Protein AF-A0A372H1A0-F1 (afdb_monomer_lite)

Secondary structure (DSSP, 8-state):
---PEEEEEE-TTS---HHHHHTTGGGS-B-HHHHHHHHHH---TT-HHHHHHHHHHHHHHHHTTTTEEEEEESSHHHHHHHHHTT---SEEEEES--SSSHHHHHHHHHHHHHHH---EEEEEETTGGGSHHHHTSHHHHTTTTSEEEEETT--TTSSS-HHHHHHHHHHHTTS---EEEETTEEEEB---SS-SSGGGHHHHHHHH-HHHHHHHHHHH-SSBSHHHHHHHHHT----EEEETTTTEEEETT-HHHHTT-SS-EEE-HHHHHHHHHHHHHHHHHHHSEEEPP-

Foldseek 3Di:
DDDAAEEEEEALLQDDDPVCVVVVCQVAKQWLVNLVCSLVPDDSVPPVLVSVLNCLLSVVCVVVVVHYIYIYHNHLVRVVVCLVVPNAHQEYEHEQQDDPPSQPVSLVSVLSVLVSHPHAYEHEYQPQVVNCVSCVDPSNPVVPVRYDYAHRQDPDPFQAHPSQVVSQVSVVVVVDDQWGAGPNDIAGEDCELADNGNVCVRLLCVVQPNVLSVVCCVPPGRHDYLVSVCVSQVPDPWKWWAAPVQQKIATPVPVVVVVVGDDTDTDGLSVCCNPQNSVNSSVCVVVRMDHGDD

pLDDT: mean 88.17, std 8.18, range [40.38, 98.38]

Radius of gyration: 22.57 Å; chains: 1; bounding box: 60×42×56 Å

Sequence (294 aa):
MGNRIKVFILDDNIPKTPAYVDQSVYDGPINSDQLIQLVESEEWTGEKHLKQLTSYILNSSEQYKADIEIWAFTHPSLCLDAIDSGLIPDIIIYDWEYGIEPHVNSSNWLKEIMDLTSAFIFVYSMVRDEIPHLLNKPEYEKFSHRFQLFLKGSDSNSVFSSEEFILQYVLNRIKQTSTIRIQGMTIPFNENSYLDSPSDILYIEKVLGKANLIHKLKNSIDKISDETIELILEDLNITIYYDAVKNILVLGSSKLMLNKIENKVKISITNVLKNYGLKNLMELLEIGIIKIDP

Structure (mmCIF, N/CA/C/O backbone):
data_AF-A0A372H1A0-F1
#
_entry.id   AF-A0A372H1A0-F1
#
loop_
_atom_site.group_PDB
_atom_site.id
_atom_site.type_symbol
_atom_site.label_atom_id
_atom_site.label_alt_id
_atom_site.label_comp_id
_atom_site.label_asym_id
_atom_site.label_entity_id
_atom_site.label_seq_id
_atom_site.pdbx_PDB_ins_code
_atom_site.Cartn_x
_atom_site.Cartn_y
_atom_site.Cartn_z
_atom_site.occupancy
_atom_site.B_iso_or_equiv
_atom_site.auth_seq_id
_atom_site.auth_comp_id
_atom_site.auth_asym_id
_atom_site.auth_atom_id
_atom_site.pdbx_PDB_model_num
ATOM 1 N N . MET A 1 1 ? -0.237 -25.337 -5.572 1.00 40.38 1 MET A N 1
ATOM 2 C CA . MET A 1 1 ? 0.841 -24.352 -5.794 1.00 40.38 1 MET A CA 1
ATOM 3 C C . MET A 1 1 ? 0.252 -23.002 -5.448 1.00 40.38 1 MET A C 1
ATOM 5 O O . MET A 1 1 ? -0.791 -22.682 -6.004 1.00 40.38 1 MET A O 1
ATOM 9 N N . GLY A 1 2 ? 0.799 -22.309 -4.446 1.00 52.53 2 GLY A N 1
ATOM 10 C CA . GLY A 1 2 ? 0.321 -20.973 -4.077 1.00 52.53 2 GLY A CA 1
ATOM 11 C C . GLY A 1 2 ? 0.530 -20.014 -5.245 1.00 52.53 2 GLY A C 1
ATOM 12 O O . GLY A 1 2 ? 1.543 -20.114 -5.935 1.00 52.53 2 GLY A O 1
ATOM 13 N N . ASN A 1 3 ? -0.455 -19.161 -5.520 1.00 71.31 3 ASN A N 1
ATOM 14 C CA . ASN A 1 3 ? -0.329 -18.151 -6.560 1.00 71.31 3 ASN A CA 1
ATOM 15 C C . ASN A 1 3 ? 0.612 -17.063 -6.027 1.00 71.31 3 ASN A C 1
ATOM 17 O O . ASN A 1 3 ? 0.281 -16.427 -5.028 1.00 71.31 3 ASN A O 1
ATOM 21 N N . ARG A 1 4 ? 1.791 -16.911 -6.637 1.00 87.62 4 ARG A N 1
ATOM 22 C CA . ARG A 1 4 ? 2.720 -15.825 -6.301 1.00 87.62 4 ARG A CA 1
ATOM 23 C C . ARG A 1 4 ? 2.081 -14.493 -6.635 1.00 87.62 4 ARG A C 1
ATOM 25 O O . ARG A 1 4 ? 1.464 -14.374 -7.690 1.00 87.62 4 ARG A O 1
ATOM 32 N N . ILE A 1 5 ? 2.288 -13.515 -5.770 1.00 92.44 5 ILE A N 1
ATOM 33 C CA . ILE A 1 5 ? 1.896 -12.138 -6.028 1.00 92.44 5 ILE A CA 1
ATOM 34 C C . ILE A 1 5 ? 2.936 -11.522 -6.946 1.00 92.44 5 ILE A C 1
ATOM 36 O O . ILE A 1 5 ? 4.120 -11.478 -6.605 1.00 92.44 5 ILE A O 1
ATOM 40 N N . LYS A 1 6 ? 2.483 -11.005 -8.081 1.00 94.94 6 LYS A N 1
ATOM 41 C CA . LYS A 1 6 ? 3.320 -10.253 -9.013 1.00 94.94 6 LYS A CA 1
ATOM 42 C C . LYS A 1 6 ? 3.140 -8.762 -8.792 1.00 94.94 6 LYS A C 1
ATOM 44 O O . LYS A 1 6 ? 2.034 -8.233 -8.937 1.00 94.94 6 LYS A O 1
ATOM 49 N N . VAL A 1 7 ? 4.238 -8.097 -8.457 1.00 96.81 7 VAL A N 1
ATOM 50 C CA . VAL A 1 7 ? 4.304 -6.648 -8.269 1.00 96.81 7 VAL A CA 1
ATOM 51 C C . VAL A 1 7 ? 5.088 -6.042 -9.420 1.00 96.81 7 VAL A C 1
ATOM 53 O O . VAL A 1 7 ? 6.247 -6.391 -9.637 1.00 96.81 7 VAL A O 1
ATOM 56 N N . PHE A 1 8 ? 4.462 -5.133 -10.155 1.00 98.00 8 PHE A N 1
ATOM 57 C CA . PHE A 1 8 ? 5.134 -4.350 -11.184 1.00 98.00 8 PHE A CA 1
ATOM 58 C C . PHE A 1 8 ? 5.480 -2.965 -10.654 1.00 98.00 8 PHE A C 1
ATOM 60 O O . PHE A 1 8 ? 4.643 -2.317 -10.029 1.00 98.00 8 PHE A O 1
ATOM 67 N N . ILE A 1 9 ? 6.695 -2.507 -10.931 1.00 97.75 9 ILE A N 1
ATOM 68 C CA . ILE A 1 9 ? 7.166 -1.154 -10.642 1.00 97.75 9 ILE A CA 1
ATOM 69 C C . ILE A 1 9 ? 7.412 -0.447 -11.969 1.00 97.75 9 ILE A C 1
ATOM 71 O O . ILE A 1 9 ? 8.238 -0.878 -12.769 1.00 97.75 9 ILE A O 1
ATOM 75 N N . LEU A 1 10 ? 6.672 0.620 -12.218 1.00 96.81 10 LEU A N 1
ATOM 76 C CA . LEU A 1 10 ? 6.771 1.432 -13.418 1.00 96.81 10 LEU A CA 1
ATOM 77 C C . LEU A 1 10 ? 7.320 2.789 -12.989 1.00 96.81 10 LEU A C 1
ATOM 79 O O . LEU A 1 10 ? 6.595 3.541 -12.345 1.00 96.81 10 LEU A O 1
ATOM 83 N N . ASP A 1 11 ? 8.574 3.084 -13.346 1.00 93.94 11 ASP A N 1
ATOM 84 C CA . ASP A 1 11 ? 9.166 4.421 -13.187 1.00 93.94 11 ASP A CA 1
ATOM 85 C C . ASP A 1 11 ? 10.281 4.641 -14.235 1.00 93.94 11 ASP A C 1
ATOM 87 O O . ASP A 1 11 ? 11.088 3.737 -14.474 1.00 93.94 11 ASP A O 1
ATOM 91 N N . ASP A 1 12 ? 10.319 5.795 -14.913 1.00 90.81 12 ASP A N 1
ATOM 92 C CA . ASP A 1 12 ? 11.355 6.096 -15.922 1.00 90.81 12 ASP A CA 1
ATOM 93 C C . ASP A 1 12 ? 12.699 6.536 -15.322 1.00 90.81 12 ASP A C 1
ATOM 95 O O . ASP A 1 12 ? 13.721 6.528 -16.019 1.00 90.81 12 ASP A O 1
ATOM 99 N N . ASN A 1 13 ? 12.728 6.823 -14.021 1.00 89.56 13 ASN A N 1
ATOM 100 C CA . ASN A 1 13 ? 13.905 7.264 -13.278 1.00 89.56 13 ASN A CA 1
ATOM 101 C C . ASN A 1 13 ? 14.638 6.116 -12.563 1.00 89.56 13 ASN A C 1
ATOM 103 O O . ASN A 1 13 ? 15.545 6.365 -11.762 1.00 89.56 13 ASN A O 1
ATOM 107 N N . ILE A 1 14 ? 14.313 4.852 -12.873 1.00 90.94 14 ILE A N 1
ATOM 108 C CA . ILE A 1 14 ? 15.124 3.698 -12.446 1.00 90.94 14 ILE A CA 1
ATOM 109 C C . ILE A 1 14 ? 16.567 3.888 -12.961 1.00 90.94 14 ILE A C 1
ATOM 111 O O . ILE A 1 14 ? 16.768 4.046 -14.172 1.00 90.94 14 ILE A O 1
ATOM 115 N N . PRO A 1 15 ? 17.590 3.854 -12.083 1.00 89.19 15 PRO A N 1
ATOM 116 C CA . PRO A 1 15 ? 18.969 4.103 -12.486 1.00 89.19 15 PRO A CA 1
ATOM 117 C C . PRO A 1 15 ? 19.482 3.129 -13.536 1.00 89.19 15 PRO A C 1
ATOM 119 O O . PRO A 1 15 ? 19.205 1.930 -13.492 1.00 89.19 15 PRO A O 1
ATOM 122 N N . LYS A 1 16 ? 20.294 3.660 -14.456 1.00 89.88 16 LYS A N 1
ATOM 123 C CA . LYS A 1 16 ? 20.872 2.900 -15.563 1.00 89.88 16 LYS A CA 1
ATOM 124 C C . LYS A 1 16 ? 22.364 2.673 -15.364 1.00 89.88 16 LYS A C 1
ATOM 126 O O . LYS A 1 16 ? 23.170 3.570 -15.599 1.00 89.88 16 LYS A O 1
ATOM 131 N N . THR A 1 17 ? 22.737 1.461 -14.964 1.00 88.38 17 THR A N 1
ATOM 132 C CA . THR A 1 17 ? 24.148 1.056 -14.856 1.00 88.38 17 THR A CA 1
ATOM 133 C C . THR A 1 17 ? 24.745 0.729 -16.224 1.00 88.38 17 THR A C 1
ATOM 135 O O . THR A 1 17 ? 24.059 0.115 -17.047 1.00 88.38 17 THR A O 1
ATOM 138 N N . PRO A 1 18 ? 26.031 1.049 -16.477 1.00 88.81 18 PRO A N 1
ATOM 139 C CA . PRO A 1 18 ? 26.689 0.704 -17.739 1.00 88.81 18 PRO A CA 1
ATOM 140 C C . PRO A 1 18 ? 26.587 -0.789 -18.076 1.00 88.81 18 PRO A C 1
ATOM 142 O O . PRO A 1 18 ? 26.233 -1.141 -19.193 1.00 88.81 18 PRO A O 1
ATOM 145 N N . ALA A 1 19 ? 26.778 -1.667 -17.084 1.00 88.88 19 ALA A N 1
ATOM 146 C CA . ALA A 1 19 ? 26.710 -3.115 -17.279 1.00 88.88 19 ALA A CA 1
ATOM 147 C C . ALA A 1 19 ? 25.342 -3.596 -17.796 1.00 88.88 19 ALA A C 1
ATOM 149 O O . ALA A 1 19 ? 25.279 -4.532 -18.589 1.00 88.88 19 ALA A O 1
ATOM 150 N N . TYR A 1 20 ? 24.249 -2.975 -17.350 1.00 92.69 20 TYR A N 1
ATOM 151 C CA . TYR A 1 20 ? 22.893 -3.335 -17.775 1.00 92.69 20 TYR A CA 1
ATOM 152 C C . TYR A 1 20 ? 22.493 -2.655 -19.080 1.00 92.69 20 TYR A C 1
ATOM 154 O O . TYR A 1 20 ? 21.721 -3.228 -19.847 1.00 92.69 20 TYR A O 1
ATOM 162 N N . VAL A 1 21 ? 23.036 -1.463 -19.351 1.00 91.19 21 VAL A N 1
ATOM 163 C CA . VAL A 1 21 ? 22.909 -0.811 -20.660 1.00 91.19 21 VAL A CA 1
ATOM 164 C C . VAL A 1 21 ? 23.572 -1.677 -21.730 1.00 91.19 21 VAL A C 1
ATOM 166 O O . VAL A 1 21 ? 22.937 -1.982 -22.733 1.00 91.19 21 VAL A O 1
ATOM 169 N N . ASP A 1 22 ? 24.792 -2.157 -21.480 1.00 90.94 22 ASP A N 1
ATOM 170 C CA . ASP A 1 22 ? 25.534 -3.021 -22.409 1.00 90.94 22 ASP A CA 1
ATOM 171 C C . ASP A 1 22 ? 24.824 -4.363 -22.672 1.00 90.94 22 ASP A C 1
ATOM 173 O O . ASP A 1 22 ? 25.019 -4.986 -23.716 1.00 90.94 22 ASP A O 1
ATOM 177 N N . GLN A 1 23 ? 23.996 -4.813 -21.725 1.00 91.81 23 GLN A N 1
ATOM 178 C CA . GLN A 1 23 ? 23.206 -6.044 -21.809 1.00 91.81 23 GLN A CA 1
ATOM 179 C C . GLN A 1 23 ? 21.765 -5.821 -22.295 1.00 91.81 23 GLN A C 1
ATOM 181 O O . GLN A 1 23 ? 20.995 -6.780 -22.319 1.00 91.81 23 GLN A O 1
ATOM 186 N N . SER A 1 24 ? 21.377 -4.593 -22.665 1.00 92.38 24 SER A N 1
ATOM 187 C CA . SER A 1 24 ? 20.001 -4.263 -23.075 1.00 92.38 24 SER A CA 1
ATOM 188 C C . SER A 1 24 ? 18.929 -4.642 -22.037 1.00 92.38 24 SER A C 1
ATOM 190 O O . SER A 1 24 ? 17.785 -4.930 -22.380 1.00 92.38 24 SER A O 1
ATOM 192 N N . VAL A 1 25 ? 19.262 -4.626 -20.740 1.00 92.44 25 VAL A N 1
ATOM 193 C CA . VAL A 1 25 ? 18.322 -5.009 -19.663 1.00 92.44 25 VAL A CA 1
ATOM 194 C C . VAL A 1 25 ? 17.108 -4.076 -19.612 1.00 92.44 25 VAL A C 1
ATOM 196 O O . VAL A 1 25 ? 15.999 -4.520 -19.338 1.00 92.44 25 VAL A O 1
ATOM 199 N N . TYR A 1 26 ? 17.303 -2.789 -19.908 1.00 92.69 26 TYR A N 1
ATOM 200 C CA . TYR A 1 26 ? 16.247 -1.773 -19.848 1.00 92.69 26 TYR A CA 1
ATOM 201 C C . TYR A 1 26 ? 15.285 -1.797 -21.043 1.00 92.69 26 TYR A C 1
ATOM 203 O O . TYR A 1 26 ? 14.287 -1.081 -21.008 1.00 92.69 26 TYR A O 1
ATOM 211 N N . ASP A 1 27 ? 15.569 -2.611 -22.066 1.00 93.00 27 ASP A N 1
ATOM 212 C CA . ASP A 1 27 ? 14.710 -2.785 -23.244 1.00 93.00 27 ASP A CA 1
ATOM 213 C C . ASP A 1 27 ? 13.562 -3.781 -22.975 1.00 93.00 27 ASP A C 1
ATOM 215 O O . ASP A 1 27 ? 12.764 -4.078 -23.862 1.00 93.00 27 ASP A O 1
ATOM 219 N N . GLY A 1 28 ? 13.473 -4.316 -21.752 1.00 93.06 28 GLY A N 1
ATOM 220 C CA . GLY A 1 28 ? 12.464 -5.284 -21.342 1.00 93.06 28 GLY A CA 1
ATOM 221 C C . GLY A 1 28 ? 12.201 -5.278 -19.831 1.00 93.06 28 GLY A C 1
ATOM 222 O O . GLY A 1 28 ? 12.566 -4.327 -19.134 1.00 93.06 28 GLY A O 1
ATOM 223 N N . PRO A 1 29 ? 11.530 -6.322 -19.311 1.00 95.56 29 PRO A N 1
ATOM 224 C CA . PRO A 1 29 ? 11.219 -6.442 -17.892 1.00 95.56 29 PRO A CA 1
ATOM 225 C C . PRO A 1 29 ? 12.481 -6.704 -17.057 1.00 95.56 29 PRO A C 1
ATOM 227 O O . PRO A 1 29 ? 13.189 -7.690 -17.270 1.00 95.56 29 PRO A O 1
ATOM 230 N N . ILE A 1 30 ? 12.719 -5.856 -16.055 1.00 96.38 30 ILE A N 1
ATOM 231 C CA . ILE A 1 30 ? 13.804 -6.012 -15.079 1.00 96.38 30 ILE A CA 1
ATOM 232 C C . ILE A 1 30 ? 13.304 -6.929 -13.962 1.00 96.38 30 ILE A C 1
ATOM 234 O O . ILE A 1 30 ? 12.352 -6.586 -13.262 1.00 96.38 30 ILE A O 1
ATOM 238 N N . ASN A 1 31 ? 13.910 -8.101 -13.797 1.00 94.25 31 ASN A N 1
ATOM 239 C CA . ASN A 1 31 ? 13.464 -9.093 -12.816 1.00 94.25 31 ASN A CA 1
ATOM 240 C C . ASN A 1 31 ? 13.968 -8.801 -11.390 1.00 94.25 31 ASN A C 1
ATOM 242 O O . ASN A 1 31 ? 14.772 -7.899 -11.157 1.00 94.25 31 ASN A O 1
ATOM 246 N N . SER A 1 32 ? 13.512 -9.600 -10.421 1.00 92.12 32 SER A N 1
ATOM 247 C CA . SER A 1 32 ? 13.852 -9.416 -9.004 1.00 92.12 32 SER A CA 1
ATOM 248 C C . SER A 1 32 ? 15.358 -9.501 -8.717 1.00 92.12 32 SER A C 1
ATOM 250 O O . SER A 1 32 ? 15.862 -8.684 -7.954 1.00 92.12 32 SER A O 1
ATOM 252 N N . ASP A 1 33 ? 16.095 -10.423 -9.348 1.00 90.88 33 ASP A N 1
ATOM 253 C CA . ASP A 1 33 ? 17.546 -10.561 -9.136 1.00 90.88 33 ASP A CA 1
ATOM 254 C C . ASP A 1 33 ? 18.310 -9.336 -9.661 1.00 90.88 33 ASP A C 1
ATOM 256 O O . ASP A 1 33 ? 19.253 -8.857 -9.029 1.00 90.88 33 ASP A O 1
ATOM 260 N N . GLN A 1 34 ? 17.875 -8.796 -10.801 1.00 94.00 34 GLN A N 1
ATOM 261 C CA . GLN A 1 34 ? 18.434 -7.572 -11.371 1.00 94.00 34 GLN A CA 1
ATOM 262 C C . GLN A 1 34 ? 18.119 -6.347 -10.503 1.00 94.00 34 GLN A C 1
ATOM 264 O O . GLN A 1 34 ? 18.978 -5.494 -10.283 1.00 94.00 34 GLN A O 1
ATOM 269 N N . LEU A 1 35 ? 16.901 -6.272 -9.962 1.00 93.00 35 LEU A N 1
ATOM 270 C CA . LEU A 1 35 ? 16.502 -5.208 -9.043 1.00 93.00 35 LEU A CA 1
ATOM 271 C C . LEU A 1 35 ? 17.290 -5.233 -7.731 1.00 93.00 35 LEU A C 1
ATOM 273 O O . LEU A 1 35 ? 17.657 -4.164 -7.246 1.00 93.00 35 LEU A O 1
ATOM 277 N N . ILE A 1 36 ? 17.590 -6.415 -7.181 1.00 91.38 36 ILE A N 1
ATOM 278 C CA . ILE A 1 36 ? 18.451 -6.551 -5.992 1.00 91.38 36 ILE A CA 1
ATOM 279 C C . ILE A 1 36 ? 19.805 -5.893 -6.258 1.00 91.38 36 ILE A C 1
ATOM 281 O O . ILE A 1 36 ? 20.221 -5.020 -5.499 1.00 91.38 36 ILE A O 1
ATOM 285 N N . GLN A 1 37 ? 20.442 -6.233 -7.380 1.00 90.88 37 GLN A N 1
ATOM 286 C CA . GLN A 1 37 ? 21.734 -5.653 -7.748 1.00 90.88 37 GLN A CA 1
ATOM 287 C C . GLN A 1 37 ? 21.653 -4.128 -7.903 1.00 90.88 37 GLN A C 1
ATOM 289 O O . GLN A 1 37 ? 22.495 -3.426 -7.352 1.00 90.88 37 GLN A O 1
ATOM 294 N N . LEU A 1 38 ? 20.624 -3.603 -8.582 1.00 91.38 38 LEU A N 1
ATOM 295 C CA . LEU A 1 38 ? 20.437 -2.155 -8.769 1.00 91.38 38 LEU A CA 1
ATOM 296 C C . LEU A 1 38 ? 20.214 -1.398 -7.456 1.00 91.38 38 LEU A C 1
ATOM 298 O O . LEU A 1 38 ? 20.662 -0.261 -7.300 1.00 91.38 38 LEU A O 1
ATOM 302 N N . VAL A 1 39 ? 19.488 -1.998 -6.516 1.00 91.00 39 VAL A N 1
ATOM 303 C CA . VAL A 1 39 ? 19.234 -1.403 -5.202 1.00 91.00 39 VAL A CA 1
ATOM 304 C C . VAL A 1 39 ? 20.509 -1.385 -4.352 1.00 91.00 39 VAL A C 1
ATOM 306 O O . VAL A 1 39 ? 20.749 -0.407 -3.636 1.00 91.00 39 VAL A O 1
ATOM 309 N N . GLU A 1 40 ? 21.326 -2.435 -4.432 1.00 88.38 40 GLU A N 1
ATOM 310 C CA . GLU A 1 40 ? 22.574 -2.562 -3.675 1.00 88.38 40 GLU A CA 1
ATOM 311 C C . GLU A 1 40 ? 23.717 -1.714 -4.247 1.00 88.38 40 GLU A C 1
ATOM 313 O O . GLU A 1 40 ? 24.510 -1.172 -3.474 1.00 88.38 40 GLU A O 1
ATOM 318 N N . SER A 1 41 ? 23.816 -1.590 -5.575 1.00 82.44 41 SER A N 1
ATOM 319 C CA . SER A 1 41 ? 24.983 -0.986 -6.229 1.00 82.44 41 SER A CA 1
ATOM 320 C C . SER A 1 41 ? 24.854 0.512 -6.505 1.00 82.44 41 SER A C 1
ATOM 322 O O . SER A 1 41 ? 25.869 1.204 -6.494 1.00 82.44 41 SER A O 1
ATOM 324 N N . GLU A 1 42 ? 23.642 1.027 -6.741 1.00 76.69 42 GLU A N 1
ATOM 325 C CA . GLU A 1 42 ? 23.452 2.395 -7.242 1.00 76.69 42 GLU A CA 1
ATOM 326 C C . GLU A 1 42 ? 22.803 3.337 -6.234 1.00 76.69 42 GLU A C 1
ATOM 328 O O . GLU A 1 42 ? 21.862 2.986 -5.519 1.00 76.69 42 GLU A O 1
ATOM 333 N N . GLU A 1 43 ? 23.225 4.599 -6.248 1.00 80.12 43 GLU A N 1
ATOM 334 C CA . GLU A 1 43 ? 22.452 5.688 -5.657 1.00 80.12 43 GLU A CA 1
ATOM 335 C C . GLU A 1 43 ? 21.328 6.097 -6.613 1.00 80.12 43 GLU A C 1
ATOM 337 O O . GLU A 1 43 ? 21.566 6.497 -7.750 1.00 80.12 43 GLU A O 1
ATOM 342 N N . TRP A 1 44 ? 20.082 6.020 -6.147 1.00 86.88 44 TRP A N 1
ATOM 343 C CA . TRP A 1 44 ? 18.912 6.417 -6.932 1.00 86.88 44 TRP A CA 1
ATOM 344 C C . TRP A 1 44 ? 18.701 7.920 -6.750 1.00 86.88 44 TRP A C 1
ATOM 346 O O . TRP A 1 44 ? 17.850 8.370 -5.977 1.00 86.88 44 TRP A O 1
ATOM 356 N N . THR A 1 45 ? 19.556 8.716 -7.392 1.00 77.25 45 THR A N 1
ATOM 357 C CA . THR A 1 45 ? 19.531 10.178 -7.279 1.00 77.25 45 THR A CA 1
ATOM 358 C C . THR A 1 45 ? 18.213 10.728 -7.818 1.00 77.25 45 THR A C 1
ATOM 360 O O . THR A 1 45 ? 17.953 10.633 -9.010 1.00 77.25 45 THR A O 1
ATOM 363 N N . GLY A 1 46 ? 17.392 11.307 -6.938 1.00 75.81 46 GLY A N 1
ATOM 364 C CA . GLY A 1 46 ? 16.048 11.803 -7.267 1.00 75.81 46 GLY A CA 1
ATOM 365 C C . GLY A 1 46 ? 14.929 10.848 -6.843 1.00 75.81 46 GLY A C 1
ATOM 366 O O . GLY A 1 46 ? 13.892 11.313 -6.389 1.00 75.81 46 GLY A O 1
ATOM 367 N N . GLU A 1 47 ? 15.197 9.540 -6.814 1.00 85.75 47 GLU A N 1
ATOM 368 C CA . GLU A 1 47 ? 14.204 8.486 -6.554 1.00 85.75 47 GLU A CA 1
ATOM 369 C C . GLU A 1 47 ? 14.467 7.698 -5.263 1.00 85.75 47 GLU A C 1
ATOM 371 O O . GLU A 1 47 ? 14.269 6.485 -5.162 1.00 85.75 47 GLU A O 1
ATOM 376 N N . LYS A 1 48 ? 14.907 8.396 -4.210 1.00 90.00 48 LYS A N 1
ATOM 377 C CA . LYS A 1 48 ? 15.211 7.770 -2.910 1.00 90.00 48 LYS A CA 1
ATOM 378 C C . LYS A 1 48 ? 14.022 6.999 -2.320 1.00 90.00 48 LYS A C 1
ATOM 380 O O . LYS A 1 48 ? 14.219 5.986 -1.655 1.00 90.00 48 LYS A O 1
ATOM 385 N N . HIS A 1 49 ? 12.799 7.480 -2.548 1.00 92.19 49 HIS A N 1
ATOM 386 C CA . HIS A 1 49 ? 11.587 6.879 -1.995 1.00 92.19 49 HIS A CA 1
ATOM 387 C C . HIS A 1 49 ? 11.165 5.636 -2.780 1.00 92.19 49 HIS A C 1
ATOM 389 O O . HIS A 1 49 ? 10.806 4.628 -2.173 1.00 92.19 49 HIS A O 1
ATOM 395 N N . LEU A 1 50 ? 11.325 5.649 -4.106 1.00 92.25 50 LEU A N 1
ATOM 396 C CA . LEU A 1 50 ? 11.145 4.451 -4.913 1.00 92.25 50 LEU A CA 1
ATOM 397 C C . LEU A 1 50 ? 12.203 3.393 -4.589 1.00 92.25 50 LEU A C 1
ATOM 399 O O . LEU A 1 50 ? 11.855 2.221 -4.432 1.00 92.25 50 LEU A O 1
ATOM 403 N N . LYS A 1 51 ? 13.471 3.791 -4.409 1.00 93.00 51 LYS A N 1
ATOM 404 C CA . LYS A 1 51 ? 14.527 2.879 -3.944 1.00 93.00 51 LYS A CA 1
ATOM 405 C C . LYS A 1 51 ? 14.132 2.251 -2.613 1.00 93.00 51 LYS A C 1
ATOM 407 O O . LYS A 1 51 ? 14.156 1.035 -2.488 1.00 93.00 51 LYS A O 1
ATOM 412 N N . GLN A 1 52 ? 13.710 3.071 -1.648 1.00 92.31 52 GLN A N 1
ATOM 413 C CA . GLN A 1 52 ? 13.250 2.627 -0.331 1.00 92.31 52 GLN A CA 1
ATOM 414 C C . GLN A 1 52 ? 12.098 1.617 -0.440 1.00 92.31 52 GLN A C 1
ATOM 416 O O . GLN A 1 52 ? 12.186 0.544 0.153 1.00 92.31 52 GLN A O 1
ATOM 421 N N . LEU A 1 53 ? 11.055 1.919 -1.216 1.00 93.50 53 LEU A N 1
ATOM 422 C CA . LEU A 1 53 ? 9.932 1.010 -1.456 1.00 93.50 53 LEU A CA 1
ATOM 423 C C . LEU A 1 53 ? 10.391 -0.303 -2.103 1.00 93.50 53 LEU A C 1
ATOM 425 O O . LEU A 1 53 ? 10.045 -1.381 -1.623 1.00 93.50 53 LEU A O 1
ATOM 429 N N . THR A 1 54 ? 11.219 -0.220 -3.142 1.00 93.19 54 THR A N 1
ATOM 430 C CA . THR A 1 54 ? 11.764 -1.388 -3.845 1.00 93.19 54 THR A CA 1
ATOM 431 C C . THR A 1 54 ? 12.576 -2.257 -2.886 1.00 93.19 54 THR A C 1
ATOM 433 O O . THR A 1 54 ? 12.327 -3.457 -2.786 1.00 93.19 54 THR A O 1
ATOM 436 N N . SER A 1 55 ? 13.470 -1.657 -2.089 1.00 91.81 55 SER A N 1
ATOM 437 C CA . SER A 1 55 ? 14.219 -2.357 -1.038 1.00 91.81 55 SER A CA 1
ATOM 438 C C . SER A 1 55 ? 13.298 -3.008 -0.014 1.00 91.81 55 SER A C 1
ATOM 440 O O . SER A 1 55 ? 13.588 -4.099 0.462 1.00 91.81 55 SER A O 1
ATOM 442 N N . TYR A 1 56 ? 12.197 -2.355 0.363 1.00 90.31 56 TYR A N 1
ATOM 443 C CA . TYR A 1 56 ? 11.270 -2.902 1.350 1.00 90.31 56 TYR A CA 1
ATOM 444 C C . TYR A 1 56 ? 10.614 -4.176 0.834 1.00 90.31 56 TYR A C 1
ATOM 446 O O . TYR A 1 56 ? 10.619 -5.184 1.538 1.00 90.31 56 TYR A O 1
ATOM 454 N N . ILE A 1 57 ? 10.101 -4.146 -0.397 1.00 90.75 57 ILE A N 1
ATOM 455 C CA . ILE A 1 57 ? 9.433 -5.305 -0.989 1.00 90.75 57 ILE A CA 1
ATOM 456 C C . ILE A 1 57 ? 10.455 -6.423 -1.252 1.00 90.75 57 ILE A C 1
ATOM 458 O O . ILE A 1 5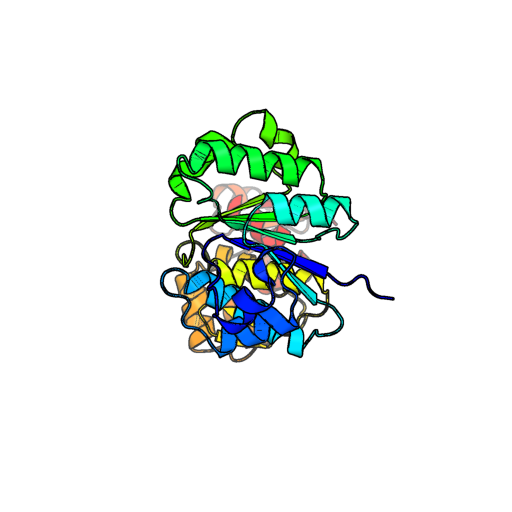7 ? 10.177 -7.571 -0.914 1.00 90.75 57 ILE A O 1
ATOM 462 N N . LEU A 1 58 ? 11.654 -6.104 -1.760 1.00 89.62 58 LEU A N 1
ATOM 463 C CA . LEU A 1 58 ? 12.726 -7.083 -1.984 1.00 89.62 58 LEU A CA 1
ATOM 464 C C . LEU A 1 58 ? 13.210 -7.730 -0.680 1.00 89.62 58 LEU A C 1
ATOM 466 O O . LEU A 1 58 ? 13.297 -8.951 -0.608 1.00 89.62 58 LEU A O 1
ATOM 470 N N . ASN A 1 59 ? 13.453 -6.959 0.379 1.00 84.69 59 ASN A N 1
ATOM 471 C CA . ASN A 1 59 ? 13.910 -7.524 1.652 1.00 84.69 59 ASN A CA 1
ATOM 472 C C . ASN A 1 59 ? 12.814 -8.358 2.322 1.00 84.69 59 ASN A C 1
ATOM 474 O O . ASN A 1 59 ? 13.092 -9.407 2.898 1.00 84.69 59 ASN A O 1
ATOM 478 N N . SER A 1 60 ? 11.548 -7.942 2.221 1.00 77.62 60 SER A N 1
ATOM 479 C CA . SER A 1 60 ? 10.434 -8.791 2.654 1.00 77.62 60 SER A CA 1
ATOM 480 C C . SER A 1 60 ? 10.298 -10.042 1.789 1.00 77.62 60 SER A C 1
ATOM 482 O O . SER A 1 60 ? 9.945 -11.099 2.308 1.00 77.62 60 SER A O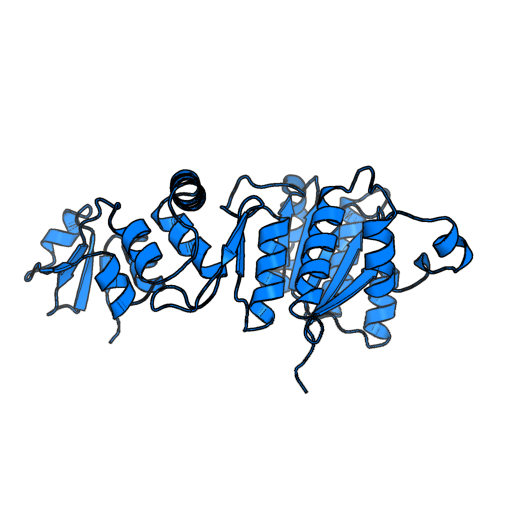 1
ATOM 484 N N . SER A 1 61 ? 10.639 -9.964 0.501 1.00 61.19 61 SER A N 1
ATOM 485 C CA . SER A 1 61 ? 10.723 -11.143 -0.353 1.00 61.19 61 SER A CA 1
ATOM 486 C C . SER A 1 61 ? 11.794 -12.119 0.122 1.00 61.19 61 SER A C 1
ATOM 488 O O . SER A 1 61 ? 11.647 -13.290 -0.143 1.00 61.19 61 SER A O 1
ATOM 490 N N . GLU A 1 62 ? 12.821 -11.756 0.893 1.00 64.69 62 GLU A N 1
ATOM 491 C CA . GLU A 1 62 ? 13.713 -12.785 1.457 1.00 64.69 62 GLU A CA 1
ATOM 492 C C . GLU A 1 62 ? 13.000 -13.678 2.483 1.00 64.69 62 GLU A C 1
ATOM 494 O O . GLU A 1 62 ? 13.213 -14.892 2.515 1.00 64.69 62 GLU A O 1
ATOM 499 N N . GLN A 1 63 ? 12.108 -13.085 3.281 1.00 70.25 63 GLN A N 1
ATOM 500 C CA . GLN A 1 63 ? 11.273 -13.792 4.251 1.00 70.25 63 GLN A CA 1
ATOM 501 C C . GLN A 1 63 ? 10.125 -14.563 3.571 1.00 70.25 63 GLN A C 1
ATOM 503 O O . GLN A 1 63 ? 9.776 -15.655 4.018 1.00 70.25 63 GLN A O 1
ATOM 508 N N . TYR A 1 64 ? 9.579 -14.026 2.474 1.00 73.50 64 TYR A N 1
ATOM 509 C CA . TYR A 1 64 ? 8.431 -14.565 1.727 1.00 73.50 64 TYR A CA 1
ATOM 510 C C . TYR A 1 64 ? 8.807 -14.938 0.279 1.00 73.50 64 TYR A C 1
ATOM 512 O O . TYR A 1 64 ? 8.058 -14.699 -0.668 1.00 73.50 64 TYR A O 1
ATOM 520 N N . LYS A 1 65 ? 10.008 -15.503 0.080 1.00 65.88 65 LYS A N 1
ATOM 521 C CA . LYS A 1 65 ? 10.677 -15.632 -1.241 1.00 65.88 65 LYS A CA 1
ATOM 522 C C . LYS A 1 65 ? 9.937 -16.482 -2.250 1.00 65.88 65 LYS A C 1
ATOM 524 O O . LYS A 1 65 ? 10.141 -16.364 -3.455 1.00 65.88 65 LYS A O 1
ATOM 529 N N . ALA A 1 66 ? 9.081 -17.364 -1.757 1.00 71.31 66 ALA A N 1
ATOM 530 C CA . ALA A 1 66 ? 8.246 -18.193 -2.600 1.00 71.31 66 ALA A CA 1
ATOM 531 C C . ALA A 1 66 ? 6.948 -17.498 -3.034 1.00 71.31 66 ALA A C 1
ATOM 533 O O . ALA A 1 66 ? 6.282 -18.065 -3.900 1.00 71.31 66 ALA A O 1
ATOM 534 N N . ASP A 1 67 ? 6.628 -16.319 -2.485 1.00 85.81 67 ASP A N 1
ATOM 535 C CA . ASP A 1 67 ? 5.293 -15.712 -2.514 1.00 85.81 67 ASP A CA 1
ATOM 536 C C . ASP A 1 67 ? 5.231 -14.360 -3.242 1.00 85.81 67 ASP A C 1
ATOM 538 O O . ASP A 1 67 ? 4.156 -14.004 -3.723 1.00 85.81 67 ASP A O 1
ATOM 542 N N . ILE A 1 68 ? 6.349 -13.631 -3.372 1.00 90.69 68 ILE A N 1
ATOM 543 C CA . ILE A 1 68 ? 6.422 -12.338 -4.082 1.00 90.69 68 ILE A CA 1
ATOM 544 C C . ILE A 1 68 ? 7.369 -12.438 -5.276 1.00 90.69 68 ILE A C 1
ATOM 546 O O . ILE A 1 68 ? 8.500 -12.903 -5.149 1.00 90.69 68 ILE A O 1
ATOM 550 N N . GLU A 1 69 ? 6.921 -11.949 -6.425 1.00 92.06 69 GLU A N 1
ATOM 551 C CA . GLU A 1 69 ? 7.721 -11.783 -7.633 1.00 92.06 69 GLU A CA 1
ATOM 552 C C . GLU A 1 69 ? 7.640 -10.321 -8.088 1.00 92.06 69 GLU A C 1
ATOM 554 O O . GLU A 1 69 ? 6.547 -9.791 -8.294 1.00 92.06 69 GLU A O 1
ATOM 559 N N . ILE A 1 70 ? 8.788 -9.655 -8.219 1.00 94.12 70 ILE A N 1
ATOM 560 C CA . ILE A 1 70 ? 8.854 -8.235 -8.586 1.00 94.12 70 ILE A CA 1
ATOM 561 C C . ILE A 1 70 ? 9.463 -8.085 -9.972 1.00 94.12 70 ILE A C 1
ATOM 563 O O . ILE A 1 70 ? 10.511 -8.672 -10.263 1.00 94.12 70 ILE A O 1
ATOM 567 N N . TRP A 1 71 ? 8.826 -7.242 -10.776 1.00 96.69 71 TRP A N 1
ATOM 568 C CA . TRP A 1 71 ? 9.303 -6.807 -12.079 1.00 96.69 71 TRP A CA 1
ATOM 569 C C . TRP A 1 71 ? 9.297 -5.287 -12.145 1.00 96.69 71 TRP A C 1
ATOM 571 O O . TRP A 1 71 ? 8.372 -4.660 -11.629 1.00 96.69 71 TRP A O 1
ATOM 581 N N . ALA A 1 72 ? 10.292 -4.687 -12.788 1.00 97.25 72 ALA A N 1
ATOM 582 C CA . ALA A 1 72 ? 10.293 -3.258 -13.051 1.00 97.25 72 ALA A CA 1
ATOM 583 C C . ALA A 1 72 ? 10.400 -2.933 -14.538 1.00 97.25 72 ALA A C 1
ATOM 585 O O . ALA A 1 72 ? 10.964 -3.693 -15.325 1.00 97.25 72 ALA A O 1
ATOM 586 N N . PHE A 1 73 ? 9.850 -1.780 -14.899 1.00 96.94 73 PHE A N 1
ATOM 587 C CA . PHE A 1 73 ? 9.735 -1.302 -16.264 1.00 96.94 73 PHE A CA 1
ATOM 588 C C . PHE A 1 73 ? 10.076 0.183 -16.303 1.00 96.94 73 PHE A C 1
ATOM 590 O O . PHE A 1 73 ? 9.512 0.979 -15.554 1.00 96.94 73 PHE A O 1
ATOM 597 N N . THR A 1 74 ? 10.971 0.557 -17.215 1.00 94.19 74 THR A N 1
ATOM 598 C CA . THR A 1 74 ? 11.382 1.959 -17.397 1.00 94.19 74 THR A CA 1
ATOM 599 C C . THR A 1 74 ? 10.385 2.775 -18.219 1.00 94.19 74 THR A C 1
ATOM 601 O O . THR A 1 74 ? 10.516 3.988 -18.333 1.00 94.19 74 THR A O 1
ATOM 604 N N . HIS A 1 75 ? 9.387 2.123 -18.822 1.00 94.56 75 HIS A N 1
ATOM 605 C CA . HIS A 1 75 ? 8.370 2.778 -19.633 1.00 94.56 75 HIS A CA 1
ATOM 606 C C . HIS A 1 75 ? 7.065 1.957 -19.649 1.00 94.56 75 HIS A C 1
ATOM 608 O O . HIS A 1 75 ? 7.140 0.723 -19.701 1.00 94.56 75 HIS A O 1
ATOM 614 N N . PRO A 1 76 ? 5.873 2.591 -19.673 1.00 96.06 76 PRO A N 1
ATOM 615 C CA . PRO A 1 76 ? 4.594 1.878 -19.672 1.00 96.06 76 PRO A CA 1
ATOM 616 C C . PRO A 1 76 ? 4.409 0.911 -20.846 1.00 96.06 76 PRO A C 1
ATOM 618 O O . PRO A 1 76 ? 3.840 -0.160 -20.663 1.00 96.06 76 PRO A O 1
ATOM 621 N N . SER A 1 77 ? 4.941 1.229 -22.029 1.00 95.81 77 SER A N 1
ATOM 622 C CA . SER A 1 77 ? 4.853 0.335 -23.196 1.00 95.81 77 SER A CA 1
ATOM 623 C C . SER A 1 77 ? 5.502 -1.032 -22.954 1.00 95.81 77 SER A C 1
ATOM 625 O O . SER A 1 77 ? 4.940 -2.044 -23.345 1.00 95.81 77 SER A O 1
ATOM 627 N N . LEU A 1 78 ? 6.636 -1.082 -22.244 1.00 96.81 78 LEU A N 1
ATOM 628 C CA . LEU A 1 78 ? 7.311 -2.345 -21.920 1.00 96.81 78 LEU A CA 1
ATOM 629 C C . LEU A 1 78 ? 6.468 -3.207 -20.968 1.00 96.81 78 LEU A C 1
ATOM 631 O O . LEU A 1 78 ? 6.484 -4.434 -21.045 1.00 96.81 78 LEU A O 1
ATOM 635 N N . CYS A 1 79 ? 5.727 -2.559 -20.066 1.00 97.44 79 CYS A N 1
ATOM 636 C CA . CYS A 1 79 ? 4.780 -3.226 -19.178 1.00 97.44 79 CYS A CA 1
ATOM 637 C C . CYS A 1 79 ? 3.601 -3.807 -19.968 1.00 97.44 79 CYS A C 1
ATOM 639 O O . CYS A 1 79 ? 3.239 -4.963 -19.757 1.00 97.44 79 CYS A O 1
ATOM 641 N N . LEU A 1 80 ? 3.041 -3.036 -20.903 1.00 97.31 80 LEU A N 1
ATOM 642 C CA . LEU A 1 80 ? 1.958 -3.487 -21.780 1.00 97.31 80 LEU A CA 1
ATOM 643 C C . LEU A 1 80 ? 2.388 -4.695 -22.624 1.00 97.31 80 LEU A C 1
ATOM 645 O O . LEU A 1 80 ? 1.702 -5.714 -22.607 1.00 97.31 80 LEU A O 1
ATOM 649 N N . ASP A 1 81 ? 3.573 -4.640 -23.239 1.00 97.00 81 ASP A N 1
ATOM 650 C CA . ASP A 1 81 ? 4.138 -5.762 -24.002 1.00 97.00 81 ASP A CA 1
ATOM 651 C C . ASP A 1 81 ? 4.287 -7.028 -23.134 1.00 97.00 81 ASP A C 1
ATOM 653 O O . ASP A 1 81 ? 4.015 -8.150 -23.579 1.00 97.00 81 ASP A O 1
ATOM 657 N N . ALA A 1 82 ? 4.696 -6.869 -21.870 1.00 96.69 82 ALA A N 1
ATOM 658 C CA . ALA A 1 82 ? 4.819 -7.980 -20.929 1.00 96.69 82 ALA A CA 1
ATOM 659 C C . ALA A 1 82 ? 3.454 -8.558 -20.516 1.00 96.69 82 ALA A C 1
ATOM 661 O O . ALA A 1 82 ? 3.317 -9.784 -20.434 1.00 96.69 82 ALA A O 1
ATOM 662 N N . ILE A 1 83 ? 2.446 -7.706 -20.296 1.00 96.69 83 ILE A N 1
ATOM 663 C CA . ILE A 1 83 ? 1.063 -8.119 -20.005 1.00 96.69 83 ILE A CA 1
ATOM 664 C C . ILE A 1 83 ? 0.492 -8.912 -21.182 1.00 96.69 83 ILE A C 1
ATOM 666 O O . ILE A 1 83 ? -0.015 -10.018 -20.977 1.00 96.69 83 ILE A O 1
ATOM 670 N N . ASP A 1 84 ? 0.645 -8.403 -22.404 1.00 95.06 84 ASP A N 1
ATOM 671 C CA . ASP A 1 84 ? 0.193 -9.065 -23.633 1.00 95.06 84 ASP A CA 1
ATOM 672 C C . ASP A 1 84 ? 0.911 -10.403 -23.864 1.00 95.06 84 ASP A C 1
ATOM 674 O O . ASP A 1 84 ? 0.321 -11.369 -24.355 1.00 95.06 84 ASP A O 1
ATOM 678 N N . SER A 1 85 ? 2.167 -10.501 -23.424 1.00 94.38 85 SER A N 1
ATOM 679 C CA . SER A 1 85 ? 2.952 -11.742 -23.435 1.00 94.38 85 SER A CA 1
ATOM 680 C C . SER A 1 85 ? 2.567 -12.732 -22.321 1.00 94.38 85 SER A C 1
ATOM 682 O O . SER A 1 85 ? 3.126 -13.829 -22.248 1.00 94.38 85 SER A O 1
ATOM 684 N N . GLY A 1 86 ? 1.610 -12.382 -21.456 1.00 94.25 86 GLY A N 1
ATOM 685 C CA . GLY A 1 86 ? 1.054 -13.248 -20.412 1.00 94.25 86 GLY A CA 1
ATOM 686 C C . GLY A 1 86 ? 1.623 -13.033 -19.006 1.00 94.25 86 GLY A C 1
ATOM 687 O O . GLY A 1 86 ? 1.265 -13.776 -18.083 1.00 94.25 86 GLY A O 1
ATOM 688 N N . LEU A 1 87 ? 2.483 -12.031 -18.793 1.00 95.19 87 LEU A N 1
ATOM 689 C CA . LEU A 1 87 ? 2.951 -11.662 -17.457 1.00 95.19 87 LEU A CA 1
ATOM 690 C C . LEU A 1 87 ? 1.903 -10.771 -16.775 1.00 95.19 87 LEU A C 1
ATOM 692 O O . LEU A 1 87 ? 1.933 -9.551 -16.877 1.00 95.19 87 LEU A O 1
ATOM 696 N N . ILE A 1 88 ? 0.951 -11.399 -16.083 1.00 95.00 88 ILE A N 1
ATOM 697 C CA . ILE A 1 88 ? -0.175 -10.694 -15.453 1.00 95.00 88 ILE A CA 1
ATOM 698 C C . ILE A 1 88 ? 0.184 -10.220 -14.033 1.00 95.00 88 ILE A C 1
ATOM 700 O O . ILE A 1 88 ? 0.475 -11.078 -13.194 1.00 95.00 88 ILE A O 1
ATOM 704 N N . PRO A 1 89 ? 0.137 -8.906 -13.734 1.00 96.75 89 PRO A N 1
ATOM 705 C CA . PRO A 1 89 ? 0.387 -8.378 -12.395 1.00 96.75 89 PRO A CA 1
ATOM 706 C C . PRO A 1 89 ? -0.835 -8.480 -11.475 1.00 96.75 89 PRO A C 1
ATOM 708 O O . PRO A 1 89 ? -1.981 -8.363 -11.915 1.00 96.75 89 PRO A O 1
ATOM 711 N N . ASP A 1 90 ? -0.582 -8.602 -10.172 1.00 96.56 90 ASP A N 1
ATOM 712 C CA . ASP A 1 90 ? -1.593 -8.430 -9.120 1.00 96.56 90 ASP A CA 1
ATOM 713 C C . ASP A 1 90 ? -1.611 -6.987 -8.598 1.00 96.56 90 ASP A C 1
ATOM 715 O O . ASP A 1 90 ? -2.664 -6.450 -8.236 1.00 96.56 90 ASP A O 1
ATOM 719 N N . ILE A 1 91 ? -0.432 -6.361 -8.551 1.00 97.62 91 ILE A N 1
ATOM 720 C CA . ILE A 1 91 ? -0.212 -5.008 -8.039 1.00 97.62 91 ILE A CA 1
ATOM 721 C C . ILE A 1 91 ? 0.700 -4.258 -9.007 1.00 97.62 91 ILE A C 1
ATOM 723 O O . ILE A 1 91 ? 1.693 -4.807 -9.482 1.00 97.62 91 ILE A O 1
ATOM 727 N N . ILE A 1 92 ? 0.384 -2.992 -9.267 1.00 98.38 92 ILE A N 1
ATOM 728 C CA . ILE A 1 92 ? 1.218 -2.083 -10.056 1.00 98.38 92 ILE A CA 1
ATOM 729 C C . ILE A 1 92 ? 1.510 -0.843 -9.213 1.00 98.38 92 ILE A C 1
ATOM 731 O O . ILE A 1 92 ? 0.595 -0.231 -8.670 1.00 98.38 92 ILE A O 1
ATOM 735 N N . ILE A 1 93 ? 2.778 -0.471 -9.104 1.00 98.00 93 ILE A N 1
ATOM 736 C CA . ILE A 1 93 ? 3.236 0.810 -8.569 1.00 98.00 93 ILE A CA 1
ATOM 737 C C . ILE A 1 93 ? 3.591 1.653 -9.788 1.00 98.00 93 ILE A C 1
ATOM 739 O O . ILE A 1 93 ? 4.529 1.322 -10.507 1.00 98.00 93 ILE A O 1
ATOM 743 N N . TYR A 1 94 ? 2.780 2.668 -10.058 1.00 97.44 94 TYR A N 1
ATOM 744 C CA . TYR A 1 94 ? 2.810 3.452 -11.284 1.00 97.44 94 TYR A CA 1
ATOM 745 C C . TYR A 1 94 ? 3.259 4.879 -10.985 1.00 97.44 94 TYR A C 1
ATOM 747 O O . TYR A 1 94 ? 2.529 5.621 -10.319 1.00 97.44 94 TYR A O 1
ATOM 755 N N . ASP A 1 95 ? 4.434 5.249 -11.484 1.00 94.44 95 ASP A N 1
ATOM 756 C CA . ASP A 1 95 ? 4.890 6.633 -11.503 1.00 94.44 95 ASP A CA 1
ATOM 757 C C . ASP A 1 95 ? 3.981 7.490 -12.389 1.00 94.44 95 ASP A C 1
ATOM 759 O O . ASP A 1 95 ? 3.573 7.071 -13.473 1.00 94.44 95 ASP A O 1
ATOM 763 N N . TRP A 1 96 ? 3.611 8.683 -11.928 1.00 94.19 96 TRP A N 1
ATOM 764 C CA . TRP A 1 96 ? 2.728 9.545 -12.714 1.00 94.19 96 TRP A CA 1
ATOM 765 C C . TRP A 1 96 ? 3.507 10.403 -13.714 1.00 94.19 96 TRP A C 1
ATOM 767 O O . TRP A 1 96 ? 2.931 10.880 -14.689 1.00 94.19 96 TRP A O 1
ATOM 777 N N . GLU A 1 97 ? 4.802 10.596 -13.523 1.00 90.88 97 GLU A N 1
ATOM 778 C CA . GLU A 1 97 ? 5.594 11.624 -14.190 1.00 90.88 97 GLU A CA 1
ATOM 779 C C . GLU A 1 97 ? 6.098 11.236 -15.599 1.00 90.88 97 GLU A C 1
ATOM 781 O O . GLU A 1 97 ? 7.060 11.804 -16.108 1.00 90.88 97 GLU A O 1
ATOM 786 N N . TYR A 1 98 ? 5.384 10.350 -16.302 1.00 86.19 98 TYR A N 1
ATOM 787 C CA . TYR A 1 98 ? 5.751 9.895 -17.645 1.00 86.19 98 TYR A CA 1
ATOM 788 C C . TYR A 1 98 ? 5.501 10.912 -18.770 1.00 86.19 98 TYR A C 1
ATOM 790 O O . TYR A 1 98 ? 4.360 11.202 -19.145 1.00 86.19 98 TYR A O 1
ATOM 798 N N . GLY A 1 99 ? 6.585 11.318 -19.438 1.00 66.50 99 GLY A N 1
ATOM 799 C CA . GLY A 1 99 ? 6.572 12.067 -20.700 1.00 66.50 99 GLY A CA 1
ATOM 800 C C . GLY A 1 99 ? 6.756 13.585 -20.557 1.00 66.50 99 GLY A C 1
ATOM 801 O O . GLY A 1 99 ? 6.801 14.135 -19.466 1.00 66.50 99 GLY A O 1
ATOM 802 N N . ILE A 1 100 ? 6.868 14.283 -21.697 1.00 62.12 100 ILE A N 1
ATOM 803 C CA . ILE A 1 100 ? 7.166 15.735 -21.757 1.00 62.12 100 ILE A CA 1
ATOM 804 C C . ILE A 1 100 ? 5.963 16.591 -21.308 1.00 62.12 100 ILE A C 1
ATOM 806 O O . ILE A 1 100 ? 6.138 17.659 -20.727 1.00 62.12 100 ILE A O 1
ATOM 810 N N . GLU A 1 101 ? 4.743 16.098 -21.547 1.00 67.69 101 GLU A N 1
ATOM 811 C CA . GLU A 1 101 ? 3.486 16.608 -20.982 1.00 67.69 101 GLU A CA 1
ATOM 812 C C . GLU A 1 101 ? 2.921 15.555 -20.014 1.00 67.69 101 GLU A C 1
ATOM 814 O O . GLU A 1 101 ? 2.000 14.808 -20.375 1.00 67.69 101 GLU A O 1
ATOM 819 N N . PRO A 1 102 ? 3.504 15.437 -18.807 1.00 61.75 102 PRO A N 1
ATOM 820 C CA . PRO A 1 102 ? 3.356 14.251 -17.968 1.00 61.75 102 PRO A CA 1
ATOM 821 C C . PRO A 1 102 ? 1.893 13.946 -17.643 1.00 61.75 102 PRO A C 1
ATOM 823 O O . PRO A 1 102 ? 1.460 12.803 -17.699 1.00 61.75 102 PRO A O 1
ATOM 826 N N . HIS A 1 103 ? 1.067 14.970 -17.428 1.00 70.31 103 HIS A N 1
ATOM 827 C CA . HIS A 1 103 ? -0.325 14.783 -17.020 1.00 70.31 103 HIS A CA 1
ATOM 828 C C . HIS A 1 103 ? -1.211 14.064 -18.048 1.00 70.31 103 HIS A C 1
ATOM 830 O O . HIS A 1 103 ? -2.016 13.218 -17.666 1.00 70.31 103 HIS A O 1
ATOM 836 N N . VAL A 1 104 ? -1.110 14.397 -19.339 1.00 72.44 104 VAL A N 1
ATOM 837 C CA . VAL A 1 104 ? -2.019 13.840 -20.361 1.00 72.44 104 VAL A CA 1
ATOM 838 C C . VAL A 1 104 ? -1.551 12.456 -20.793 1.00 72.44 104 VAL A C 1
ATOM 840 O O . VAL A 1 104 ? -2.350 11.521 -20.855 1.00 72.44 104 VAL A O 1
ATOM 843 N N . ASN A 1 105 ? -0.252 12.309 -21.048 1.00 84.44 105 ASN A N 1
ATOM 844 C CA . ASN A 1 105 ? 0.301 11.045 -21.522 1.00 84.44 105 ASN A CA 1
ATOM 845 C C . ASN A 1 105 ? 0.271 9.974 -20.434 1.00 84.44 105 ASN A C 1
ATOM 847 O O . ASN A 1 105 ? -0.133 8.847 -20.709 1.00 84.44 105 ASN A O 1
ATOM 851 N N . SER A 1 106 ? 0.597 10.336 -19.194 1.00 91.62 106 SER A N 1
ATOM 852 C CA . SER A 1 106 ? 0.533 9.402 -18.073 1.00 91.62 106 SER A CA 1
ATOM 853 C C . SER A 1 106 ? -0.891 8.929 -17.781 1.00 91.62 106 SER A C 1
ATOM 855 O O . SER A 1 106 ? -1.122 7.742 -17.568 1.00 91.62 106 SER A O 1
ATOM 857 N N . SER A 1 107 ? -1.882 9.823 -17.872 1.00 93.19 107 SER A N 1
ATOM 858 C CA . SER A 1 107 ? -3.295 9.445 -17.752 1.00 93.19 107 SER A CA 1
ATOM 859 C C . SER A 1 107 ? -3.666 8.376 -18.795 1.00 93.19 107 SER A C 1
ATOM 861 O O . SER A 1 107 ? -4.250 7.345 -18.449 1.00 93.19 107 SER A O 1
ATOM 863 N N . ASN A 1 108 ? -3.284 8.580 -20.060 1.00 93.00 108 ASN A N 1
ATOM 864 C CA . ASN A 1 108 ? -3.582 7.641 -21.145 1.00 93.00 108 ASN A CA 1
ATOM 865 C C . ASN A 1 108 ? -2.909 6.276 -20.935 1.00 93.00 108 ASN A C 1
ATOM 867 O O . ASN A 1 108 ? -3.587 5.253 -21.035 1.00 93.00 108 ASN A O 1
ATOM 871 N N . TRP A 1 109 ? -1.622 6.262 -20.574 1.00 95.31 109 TRP A N 1
ATOM 872 C CA . TRP A 1 109 ? -0.894 5.026 -20.272 1.00 95.31 109 TRP A CA 1
ATOM 873 C C . TRP A 1 109 ? -1.523 4.255 -19.116 1.00 95.31 109 TRP A C 1
ATOM 875 O O . TRP A 1 109 ? -1.783 3.057 -19.231 1.00 95.31 109 TRP A O 1
ATOM 885 N N . LEU A 1 110 ? -1.846 4.948 -18.023 1.00 95.94 110 LEU A N 1
ATOM 886 C CA . LEU A 1 110 ? -2.520 4.341 -16.884 1.00 95.94 110 LEU A CA 1
ATOM 887 C C . LEU A 1 110 ? -3.851 3.701 -17.294 1.00 95.94 110 LEU A C 1
ATOM 889 O O . LEU A 1 110 ? -4.161 2.591 -16.865 1.00 95.94 110 LEU A O 1
ATOM 893 N N . LYS A 1 111 ? -4.638 4.387 -18.130 1.00 95.75 111 LYS A N 1
ATOM 894 C CA . LYS A 1 111 ? -5.925 3.871 -18.605 1.00 95.75 111 LYS A CA 1
ATOM 895 C C . LYS A 1 111 ? -5.749 2.581 -19.407 1.00 95.75 111 LYS A C 1
ATOM 897 O O . LYS A 1 111 ? -6.508 1.640 -19.194 1.00 95.75 111 LYS A O 1
ATOM 902 N N . GLU A 1 112 ? -4.766 2.532 -20.298 1.00 96.44 112 GLU A N 1
ATOM 903 C CA . GLU A 1 112 ? -4.476 1.345 -21.107 1.00 96.44 112 GLU A CA 1
ATOM 904 C C . GLU A 1 112 ? -4.101 0.143 -20.226 1.00 96.44 112 GLU A C 1
ATOM 906 O O . GLU A 1 112 ? -4.682 -0.935 -20.353 1.00 96.44 112 GLU A O 1
ATOM 911 N N . ILE A 1 113 ? -3.244 0.362 -19.227 1.00 97.12 113 ILE A N 1
ATOM 912 C CA . ILE A 1 113 ? -2.879 -0.657 -18.231 1.00 97.12 113 ILE A CA 1
ATOM 913 C C . ILE A 1 113 ? -4.101 -1.111 -17.410 1.00 97.12 113 ILE A C 1
ATOM 915 O O . ILE A 1 113 ? -4.264 -2.299 -17.114 1.00 97.12 113 ILE A O 1
ATOM 919 N N . MET A 1 114 ? -4.986 -0.186 -17.026 1.00 96.38 114 MET A N 1
ATOM 920 C CA . MET A 1 114 ? -6.218 -0.515 -16.297 1.00 96.38 114 MET A CA 1
ATOM 921 C C . MET A 1 114 ? -7.207 -1.326 -17.142 1.00 96.38 114 MET A C 1
ATOM 923 O O . MET A 1 114 ? -7.888 -2.198 -16.598 1.00 96.38 114 MET A O 1
ATOM 927 N N . ASP A 1 115 ? -7.294 -1.044 -18.445 1.00 95.88 115 ASP A N 1
ATOM 928 C CA . ASP A 1 115 ? -8.156 -1.766 -19.384 1.00 95.88 115 ASP A CA 1
ATOM 929 C C . ASP A 1 115 ? -7.661 -3.210 -19.624 1.00 95.88 115 ASP A C 1
ATOM 931 O O . ASP A 1 115 ? -8.493 -4.097 -19.820 1.00 95.88 115 ASP A O 1
ATOM 935 N N . LEU A 1 116 ? -6.346 -3.469 -19.560 1.00 95.50 116 LEU A N 1
ATOM 936 C CA . LEU A 1 116 ? -5.752 -4.789 -19.843 1.00 95.50 116 LEU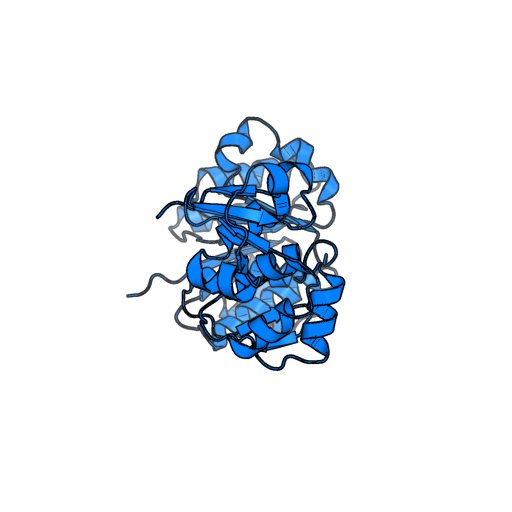 A CA 1
ATOM 937 C C . LEU A 1 116 ? -5.529 -5.689 -18.620 1.00 95.50 116 LEU A C 1
ATOM 939 O O . LEU A 1 116 ? -5.338 -6.895 -18.770 1.00 95.50 116 LEU A O 1
ATOM 943 N N . THR A 1 117 ? -5.550 -5.145 -17.404 1.00 96.00 117 THR A N 1
ATOM 944 C CA . THR A 1 117 ? -5.249 -5.919 -16.186 1.00 96.00 117 THR A CA 1
ATOM 945 C C . THR A 1 117 ? -6.418 -5.932 -15.212 1.00 96.00 117 THR A C 1
ATOM 947 O O . THR A 1 117 ? -7.307 -5.082 -15.273 1.00 96.00 117 THR A O 1
ATOM 950 N N . SER A 1 118 ? -6.386 -6.850 -14.239 1.00 95.25 118 SER A N 1
ATOM 951 C CA . SER A 1 118 ? -7.203 -6.799 -13.015 1.00 95.25 118 SER A CA 1
ATOM 952 C C . SER A 1 118 ? -6.438 -6.272 -11.790 1.00 95.25 118 SER A C 1
ATOM 954 O O . SER A 1 118 ? -6.981 -6.284 -10.686 1.00 95.25 118 SER A O 1
ATOM 956 N N . ALA A 1 119 ? -5.195 -5.812 -11.972 1.00 97.00 119 ALA A N 1
ATOM 957 C CA . ALA A 1 119 ? -4.312 -5.396 -10.890 1.00 97.00 119 ALA A CA 1
ATOM 958 C C . ALA A 1 119 ? -4.867 -4.213 -10.085 1.00 97.00 119 ALA A C 1
ATOM 960 O O . ALA A 1 119 ? -5.620 -3.379 -10.609 1.00 97.00 119 ALA A O 1
ATOM 961 N N . PHE A 1 120 ? -4.466 -4.132 -8.816 1.00 97.81 120 PHE A N 1
ATOM 962 C CA . PHE A 1 120 ? -4.616 -2.912 -8.027 1.00 97.81 120 PHE A CA 1
ATOM 963 C C . PHE A 1 120 ? -3.434 -1.977 -8.300 1.00 97.81 120 PHE A C 1
ATOM 965 O O . PHE A 1 120 ? -2.287 -2.422 -8.278 1.00 97.81 120 PHE A O 1
ATOM 972 N N . ILE A 1 121 ? -3.700 -0.696 -8.545 1.00 98.19 121 ILE A N 1
ATOM 973 C CA . ILE A 1 121 ? -2.686 0.268 -8.972 1.00 98.19 121 ILE A CA 1
ATOM 974 C C . ILE A 1 121 ? -2.467 1.347 -7.911 1.00 98.19 121 ILE A C 1
ATOM 976 O O . ILE A 1 121 ? -3.366 2.114 -7.569 1.00 98.19 121 ILE A O 1
ATOM 980 N N . PHE A 1 122 ? -1.242 1.454 -7.421 1.00 97.62 122 PHE A N 1
ATOM 981 C CA . PHE A 1 122 ? -0.790 2.601 -6.651 1.00 97.62 122 PHE A CA 1
ATOM 982 C C . PHE A 1 122 ? -0.256 3.657 -7.610 1.00 97.62 122 PHE A C 1
ATOM 984 O O . PHE A 1 122 ? 0.806 3.474 -8.196 1.00 97.62 122 PHE A O 1
ATOM 991 N N . VAL A 1 123 ? -0.994 4.756 -7.768 1.00 96.56 123 VAL A N 1
ATOM 992 C CA . VAL A 1 123 ? -0.508 5.935 -8.494 1.00 96.56 123 VAL A CA 1
ATOM 993 C C . VAL A 1 123 ? 0.401 6.703 -7.543 1.00 96.56 123 VAL A C 1
ATOM 995 O O . VAL A 1 123 ? -0.068 7.245 -6.541 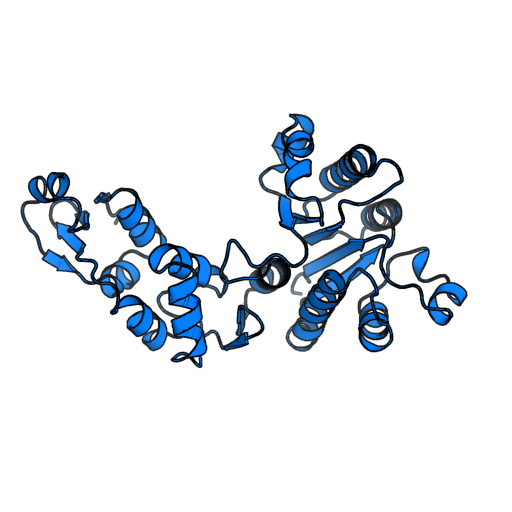1.00 96.56 123 VAL A O 1
ATOM 998 N N . TYR A 1 124 ? 1.696 6.702 -7.824 1.00 94.44 124 TYR A N 1
ATOM 999 C CA . TYR A 1 124 ? 2.748 7.120 -6.908 1.00 94.44 124 TYR A CA 1
ATOM 1000 C C . TYR A 1 124 ? 3.495 8.315 -7.502 1.00 94.44 124 TYR A C 1
ATOM 1002 O O . TYR A 1 124 ? 4.224 8.159 -8.469 1.00 94.44 124 TYR A O 1
ATOM 1010 N N . SER A 1 125 ? 3.281 9.518 -6.960 1.00 93.25 125 SER A N 1
ATOM 1011 C CA . SER A 1 125 ? 3.680 10.766 -7.635 1.00 93.25 125 SER A CA 1
ATOM 1012 C C . SER A 1 125 ? 4.159 11.848 -6.672 1.00 93.25 125 SER A C 1
ATOM 1014 O O . SER A 1 125 ? 3.719 11.896 -5.524 1.00 93.25 125 SER A O 1
ATOM 1016 N N . MET A 1 126 ? 5.036 12.743 -7.125 1.00 91.62 126 MET A N 1
ATOM 1017 C CA . MET A 1 126 ? 5.433 13.972 -6.427 1.00 91.62 126 MET A CA 1
ATOM 1018 C C . MET A 1 126 ? 4.388 15.091 -6.571 1.00 91.62 126 MET A C 1
ATOM 1020 O O . MET A 1 126 ? 4.346 15.996 -5.738 1.00 91.62 126 MET A O 1
ATOM 1024 N N . VAL A 1 127 ? 3.509 15.013 -7.577 1.00 90.81 127 VAL A N 1
ATOM 1025 C CA . VAL A 1 127 ? 2.451 16.004 -7.869 1.00 90.81 127 VAL A CA 1
ATOM 1026 C C . VAL A 1 127 ? 1.046 15.477 -7.560 1.00 90.81 127 VAL A C 1
ATOM 1028 O O . VAL A 1 127 ? 0.069 15.847 -8.209 1.00 90.81 127 VAL A O 1
ATOM 1031 N N . ARG A 1 128 ? 0.919 14.619 -6.535 1.00 91.44 128 ARG A N 1
ATOM 1032 C CA . ARG A 1 128 ? -0.337 13.944 -6.140 1.00 91.44 128 ARG A CA 1
ATOM 1033 C C . ARG A 1 128 ? -1.563 14.861 -6.152 1.00 91.44 128 ARG A C 1
ATOM 1035 O O . ARG A 1 128 ? -2.620 14.443 -6.610 1.00 91.44 128 ARG A O 1
ATOM 1042 N N . ASP A 1 129 ? -1.438 16.079 -5.633 1.00 89.94 129 ASP A N 1
ATOM 1043 C CA . ASP A 1 129 ? -2.573 16.993 -5.450 1.00 89.94 129 ASP A CA 1
ATOM 1044 C C . ASP A 1 129 ? -3.106 17.571 -6.773 1.00 89.94 129 ASP A C 1
ATOM 1046 O O . ASP A 1 129 ? -4.244 18.036 -6.834 1.00 89.94 129 ASP A O 1
ATOM 1050 N N . GLU A 1 130 ? -2.328 17.478 -7.853 1.00 90.25 130 GLU A N 1
ATOM 1051 C CA . GLU A 1 130 ? -2.719 17.917 -9.193 1.00 90.25 130 GLU A CA 1
ATOM 1052 C C . GLU A 1 130 ? -3.430 16.815 -9.983 1.00 90.25 130 GLU A C 1
ATOM 1054 O O . GLU A 1 130 ? -4.124 17.103 -10.945 1.00 90.25 130 GLU A O 1
ATOM 1059 N N . ILE A 1 131 ? -3.332 15.550 -9.585 1.00 91.12 131 ILE A N 1
ATOM 1060 C CA . ILE A 1 131 ? -3.867 14.410 -10.345 1.00 91.12 131 ILE A CA 1
ATOM 1061 C C . ILE A 1 131 ? -5.405 14.242 -10.276 1.00 91.12 131 ILE A C 1
ATOM 1063 O O . ILE A 1 131 ? -5.991 13.839 -11.286 1.00 91.12 131 ILE A O 1
ATOM 1067 N N . PRO A 1 132 ? -6.121 14.535 -9.165 1.00 92.75 132 PRO A N 1
ATOM 1068 C CA . PRO A 1 132 ? -7.523 14.139 -9.003 1.00 92.75 132 PRO A CA 1
ATOM 1069 C C . PRO A 1 132 ? -8.461 14.596 -10.120 1.00 92.75 132 PRO A C 1
ATOM 1071 O O . PRO A 1 132 ? -9.360 13.858 -10.504 1.00 92.75 132 PRO A O 1
ATOM 1074 N N . HIS A 1 133 ? -8.256 15.783 -10.693 1.00 90.38 133 HIS A N 1
ATOM 1075 C CA . HIS A 1 133 ? -9.110 16.274 -11.779 1.00 90.38 133 HIS A CA 1
ATOM 1076 C C . HIS A 1 133 ? -9.020 15.427 -13.066 1.00 90.38 133 HIS A C 1
ATOM 1078 O O . HIS A 1 133 ? -9.942 15.455 -13.882 1.00 90.38 133 HIS A O 1
ATOM 1084 N N . LEU A 1 134 ? -7.937 14.664 -13.246 1.00 91.00 134 LEU A N 1
ATOM 1085 C CA . LEU A 1 134 ? -7.738 13.744 -14.367 1.00 91.00 134 LEU A CA 1
ATOM 1086 C C . LEU A 1 134 ? -8.380 12.388 -14.075 1.00 91.00 134 LEU A C 1
ATOM 1088 O O . LEU A 1 134 ? -9.102 11.865 -14.921 1.00 91.00 134 LEU A O 1
ATOM 1092 N N . LEU A 1 135 ? -8.193 11.868 -12.859 1.00 91.00 135 LEU A N 1
ATOM 1093 C CA . LEU A 1 135 ? -8.719 10.560 -12.451 1.00 91.00 135 LEU A CA 1
ATOM 1094 C C . LEU A 1 135 ? -10.191 10.576 -12.018 1.00 91.00 135 LEU A C 1
ATOM 1096 O O . LEU A 1 135 ? -10.808 9.522 -11.926 1.00 91.00 135 LEU A O 1
ATOM 1100 N N . ASN A 1 136 ? -10.787 11.751 -11.811 1.00 90.81 136 ASN A N 1
ATOM 1101 C CA . ASN A 1 136 ? -12.224 11.899 -11.552 1.00 90.81 136 ASN A CA 1
ATOM 1102 C C . ASN A 1 136 ? -13.066 11.960 -12.841 1.00 90.81 136 ASN A C 1
ATOM 1104 O O . ASN A 1 136 ? -14.276 12.187 -12.780 1.00 90.81 136 ASN A O 1
ATOM 1108 N N . LYS A 1 137 ? -12.452 11.800 -14.020 1.00 92.44 137 LYS A N 1
ATOM 1109 C CA . LYS A 1 137 ? -13.184 11.738 -15.291 1.00 92.44 137 LYS A CA 1
ATOM 1110 C C . LYS A 1 137 ? -14.003 10.438 -15.392 1.00 92.44 137 LYS A C 1
ATOM 1112 O O . LYS A 1 137 ? -13.569 9.410 -14.870 1.00 92.44 137 LYS A O 1
ATOM 1117 N N . PRO A 1 138 ? -15.128 10.431 -16.138 1.00 93.31 138 PRO A N 1
ATOM 1118 C CA . PRO A 1 138 ? -16.005 9.257 -16.257 1.00 93.31 138 PRO A CA 1
ATOM 1119 C C . PRO A 1 138 ? -15.305 7.974 -16.726 1.00 93.31 138 PRO A C 1
ATOM 1121 O O . PRO A 1 138 ? -15.675 6.871 -16.339 1.00 93.31 138 PRO A O 1
ATOM 1124 N N . GLU A 1 139 ? -14.262 8.101 -17.546 1.00 92.81 139 GLU A N 1
ATOM 1125 C CA . GLU A 1 139 ? -13.498 6.962 -18.062 1.00 92.81 139 GLU A CA 1
ATOM 1126 C C . GLU A 1 139 ? -12.750 6.159 -16.981 1.00 92.81 139 GLU A C 1
ATOM 1128 O O . GLU A 1 139 ? -12.504 4.967 -17.184 1.00 92.81 139 GLU A O 1
ATOM 1133 N N . TYR A 1 140 ? -12.465 6.767 -15.822 1.00 93.31 140 TYR A N 1
ATOM 1134 C CA . TYR A 1 140 ? -11.830 6.120 -14.667 1.00 93.31 140 TYR A CA 1
ATOM 1135 C C . TYR A 1 140 ? -12.821 5.674 -13.588 1.00 93.31 140 TYR A C 1
ATOM 1137 O O . TYR A 1 140 ? -12.447 4.918 -12.693 1.00 93.31 140 TYR A O 1
ATOM 1145 N N . GLU A 1 141 ? -14.092 6.079 -13.666 1.00 91.31 141 GLU A N 1
ATOM 1146 C CA . GLU A 1 141 ? -15.103 5.771 -12.644 1.00 91.31 141 GLU A CA 1
ATOM 1147 C C . GLU A 1 141 ? -15.244 4.255 -12.427 1.00 91.31 141 GLU A C 1
ATOM 1149 O O . GLU A 1 141 ? -15.242 3.773 -11.289 1.00 91.31 141 GLU A O 1
ATOM 1154 N N . LYS A 1 142 ? -15.233 3.486 -13.525 1.00 92.31 142 LYS A N 1
ATOM 1155 C CA . LYS A 1 142 ? -15.262 2.012 -13.509 1.00 92.31 142 LYS A CA 1
ATOM 1156 C C . LYS A 1 142 ? -14.056 1.376 -12.802 1.00 92.31 142 LYS A C 1
ATOM 1158 O O . LYS A 1 142 ? -14.136 0.225 -12.378 1.00 92.31 142 LYS A O 1
ATOM 1163 N N . PHE A 1 143 ? -12.957 2.115 -12.652 1.00 94.50 143 PHE A N 1
ATOM 1164 C CA . PHE A 1 143 ? -11.716 1.668 -12.020 1.00 94.50 143 PHE A CA 1
ATOM 1165 C C . PHE A 1 143 ? -11.505 2.221 -10.611 1.00 94.50 143 PHE A C 1
ATOM 1167 O O . PHE A 1 143 ? -10.526 1.851 -9.975 1.00 94.50 143 PHE A O 1
ATOM 1174 N N . SER A 1 144 ? -12.411 3.052 -10.091 1.00 90.88 144 SER A N 1
ATOM 1175 C CA . SER A 1 144 ? -12.278 3.733 -8.788 1.00 90.88 144 SER A CA 1
ATOM 1176 C C . SER A 1 144 ? -11.936 2.817 -7.600 1.00 90.88 144 SER A C 1
ATOM 1178 O O . SER A 1 144 ? -11.290 3.245 -6.652 1.00 90.88 144 SER A O 1
ATOM 1180 N N . HIS A 1 145 ? -12.324 1.542 -7.655 1.00 92.19 145 HIS A N 1
ATOM 1181 C CA . HIS A 1 145 ? -12.037 0.535 -6.626 1.00 92.19 145 HIS A CA 1
ATOM 1182 C C . HIS A 1 145 ? -10.668 -0.157 -6.783 1.00 92.19 145 HIS A C 1
ATOM 1184 O O . HIS A 1 145 ? -10.306 -1.005 -5.967 1.00 92.19 145 HIS A O 1
ATOM 1190 N N . ARG A 1 146 ? -9.927 0.154 -7.850 1.00 94.25 146 ARG A N 1
ATOM 1191 C CA . ARG A 1 146 ? -8.687 -0.520 -8.261 1.00 94.25 146 ARG A CA 1
ATOM 1192 C C . ARG A 1 146 ? -7.471 0.386 -8.278 1.00 94.25 146 ARG A C 1
ATOM 1194 O O . ARG A 1 146 ? -6.416 -0.067 -8.710 1.00 94.25 146 ARG A O 1
ATOM 1201 N N . PHE A 1 147 ? -7.584 1.626 -7.820 1.00 95.06 147 PHE A N 1
ATOM 1202 C CA . PHE A 1 147 ? -6.410 2.464 -7.656 1.00 95.06 147 PHE A CA 1
ATOM 1203 C C . PHE A 1 147 ? -6.474 3.346 -6.423 1.00 95.06 147 PHE A C 1
ATOM 1205 O O . PHE A 1 147 ? -7.543 3.653 -5.899 1.00 95.06 147 PHE A O 1
ATOM 1212 N N . GLN A 1 148 ? -5.297 3.768 -5.976 1.00 94.69 148 GLN A N 1
ATOM 1213 C CA . GLN A 1 148 ? -5.140 4.726 -4.894 1.00 94.69 148 GLN A CA 1
ATOM 1214 C C . GLN A 1 148 ? -3.958 5.646 -5.189 1.00 94.69 148 GLN A C 1
ATOM 1216 O O . GLN A 1 148 ? -2.912 5.188 -5.645 1.00 94.69 148 GLN A O 1
ATOM 1221 N N . LEU A 1 149 ? -4.131 6.942 -4.924 1.00 94.31 149 LEU A N 1
ATOM 1222 C CA . LEU A 1 149 ? -3.087 7.943 -5.118 1.00 94.31 149 LEU A CA 1
ATOM 1223 C C . LEU A 1 149 ? -2.238 8.112 -3.856 1.00 94.31 149 LEU A C 1
ATOM 1225 O O . LEU A 1 149 ? -2.774 8.293 -2.760 1.00 94.31 149 LEU A O 1
ATOM 1229 N N . PHE A 1 150 ? -0.923 8.153 -4.033 1.00 94.31 150 PHE A N 1
ATOM 1230 C CA . PHE A 1 150 ? 0.061 8.398 -2.987 1.00 94.31 150 PHE A CA 1
ATOM 1231 C C . PHE A 1 150 ? 1.049 9.488 -3.400 1.00 94.31 150 PHE A C 1
ATOM 1233 O O . PHE A 1 150 ? 1.423 9.605 -4.565 1.00 94.31 150 PHE A O 1
ATOM 1240 N N . LEU A 1 151 ? 1.458 10.291 -2.414 1.00 94.12 151 LEU A N 1
ATOM 1241 C CA . LEU A 1 151 ? 2.511 11.291 -2.574 1.00 94.12 151 LEU A CA 1
ATOM 1242 C C . LEU A 1 151 ? 3.843 10.631 -2.207 1.00 94.12 151 LEU A C 1
ATOM 1244 O O . LEU A 1 151 ? 3.959 10.158 -1.072 1.00 94.12 151 LEU A O 1
ATOM 1248 N N . LYS A 1 152 ? 4.827 10.598 -3.117 1.00 93.06 152 LYS A N 1
ATOM 1249 C CA . LYS A 1 152 ? 6.122 9.945 -2.844 1.00 93.06 152 LYS A CA 1
ATOM 1250 C C . LYS A 1 152 ? 6.750 10.520 -1.566 1.00 93.06 152 LYS A C 1
ATOM 1252 O O . LYS A 1 152 ? 6.815 11.735 -1.382 1.00 93.06 152 LYS A O 1
ATOM 1257 N N . GLY A 1 153 ? 7.163 9.648 -0.646 1.00 90.62 153 GLY A N 1
ATOM 1258 C CA . GLY A 1 153 ? 7.790 10.030 0.620 1.00 90.62 153 GLY A CA 1
ATOM 1259 C C . GLY A 1 153 ? 6.869 10.649 1.668 1.00 90.62 153 GLY A C 1
ATOM 1260 O O . GLY A 1 153 ? 7.354 11.079 2.715 1.00 90.62 153 GLY A O 1
ATOM 1261 N N . SER A 1 154 ? 5.560 10.72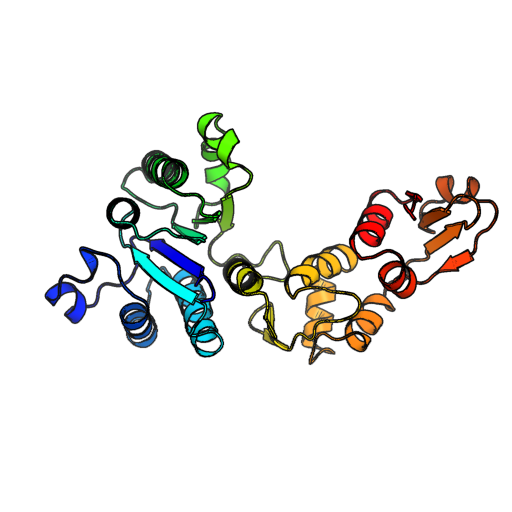9 1.419 1.00 91.12 154 SER A N 1
ATOM 1262 C CA . SER A 1 154 ? 4.628 11.308 2.383 1.00 91.12 154 SER A CA 1
ATOM 1263 C C . SER A 1 154 ? 4.370 10.355 3.539 1.00 91.12 154 SER A C 1
ATOM 1265 O O . SER A 1 154 ? 4.023 9.192 3.332 1.00 91.12 154 SER A O 1
ATOM 1267 N N . ASP A 1 155 ? 4.461 10.887 4.753 1.00 88.00 155 ASP A N 1
ATOM 1268 C CA . ASP A 1 155 ? 4.054 10.245 5.996 1.00 88.00 155 ASP A CA 1
ATOM 1269 C C . ASP A 1 155 ? 2.882 10.975 6.661 1.00 88.00 155 ASP A C 1
ATOM 1271 O O . ASP A 1 155 ? 2.529 10.657 7.789 1.00 88.00 155 ASP A O 1
ATOM 1275 N N . SER A 1 156 ? 2.284 11.987 6.022 1.00 80.56 156 SER A N 1
ATOM 1276 C CA . SER A 1 156 ? 1.502 12.999 6.741 1.00 80.56 156 SER A CA 1
ATOM 1277 C C . SER A 1 156 ? 0.164 12.477 7.268 1.00 80.56 156 SER A C 1
ATOM 1279 O O . SER A 1 156 ? -0.245 12.863 8.363 1.00 80.56 156 SER A O 1
ATOM 1281 N N . ASN A 1 157 ? -0.480 11.566 6.536 1.00 73.44 157 ASN A N 1
ATOM 1282 C CA . ASN A 1 157 ? -1.902 11.245 6.708 1.00 73.44 157 ASN A CA 1
ATOM 1283 C C . ASN A 1 157 ? -2.185 9.898 7.389 1.00 73.44 157 ASN A C 1
ATOM 1285 O O . ASN A 1 157 ? -3.350 9.576 7.604 1.00 73.44 157 ASN A O 1
ATOM 1289 N N . SER A 1 158 ? -1.153 9.112 7.695 1.00 87.25 158 SER A N 1
ATOM 1290 C CA . SER A 1 158 ? -1.285 7.821 8.372 1.00 87.25 158 SER A CA 1
ATOM 1291 C C . SER A 1 158 ? -0.093 7.578 9.298 1.00 87.25 158 SER A C 1
ATOM 1293 O O . SER A 1 158 ? 0.924 8.271 9.208 1.00 87.25 158 SER A O 1
ATOM 1295 N N . VAL A 1 159 ? -0.181 6.579 10.179 1.00 89.94 159 VAL A N 1
ATOM 1296 C CA . VAL A 1 159 ? 0.997 6.008 10.840 1.00 89.94 159 VAL A CA 1
ATOM 1297 C C . VAL A 1 159 ? 1.995 5.434 9.840 1.00 89.94 159 VAL A C 1
ATOM 1299 O O . VAL A 1 159 ? 3.188 5.446 10.125 1.00 89.94 159 VAL A O 1
ATOM 1302 N N . PHE A 1 160 ? 1.550 4.993 8.666 1.00 91.94 160 PHE A N 1
ATOM 1303 C CA . PHE A 1 160 ? 2.442 4.551 7.600 1.00 91.94 160 PHE A CA 1
ATOM 1304 C C . PHE A 1 160 ? 2.952 5.721 6.758 1.00 91.94 160 PHE A C 1
ATOM 1306 O O . PHE A 1 160 ? 2.199 6.647 6.442 1.00 91.94 160 PHE A O 1
ATOM 1313 N N . SER A 1 161 ? 4.210 5.635 6.320 1.00 93.00 161 SER A N 1
ATOM 1314 C CA . SER A 1 161 ? 4.604 6.323 5.088 1.00 93.00 161 SER A CA 1
ATOM 1315 C C . SER A 1 161 ? 3.876 5.719 3.881 1.00 93.00 161 SER A C 1
ATOM 1317 O O . SER A 1 161 ? 3.324 4.620 3.950 1.00 93.00 161 SER A O 1
ATOM 1319 N N . SER A 1 162 ? 3.885 6.420 2.751 1.00 93.38 162 SER A N 1
ATOM 1320 C CA . SER A 1 162 ? 3.303 5.913 1.502 1.00 93.38 162 SER A CA 1
ATOM 1321 C C . SER A 1 162 ? 3.930 4.575 1.092 1.00 93.38 162 SER A C 1
ATOM 1323 O O . SER A 1 162 ? 3.228 3.636 0.728 1.00 93.38 162 SER A O 1
ATOM 1325 N N . GLU A 1 163 ? 5.247 4.453 1.242 1.00 94.44 163 GLU A N 1
ATOM 1326 C CA . GLU A 1 163 ? 6.008 3.241 0.933 1.00 94.44 163 GLU A CA 1
ATOM 1327 C C . GLU A 1 163 ? 5.660 2.105 1.901 1.00 94.44 163 GLU A C 1
ATOM 1329 O O . GLU A 1 163 ? 5.504 0.955 1.494 1.00 94.44 163 GLU A O 1
ATOM 1334 N N . GLU A 1 164 ? 5.505 2.418 3.188 1.00 92.88 164 GLU A N 1
ATOM 1335 C CA . GLU A 1 164 ? 5.103 1.436 4.194 1.00 92.88 164 GLU A CA 1
ATOM 1336 C C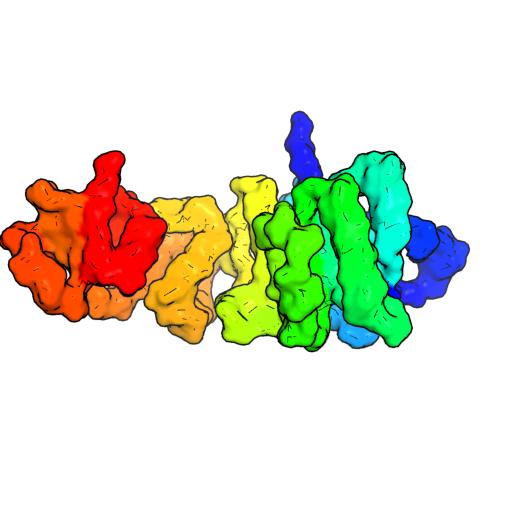 . GLU A 1 164 ? 3.677 0.949 3.969 1.00 92.88 164 GLU A C 1
ATOM 1338 O O . GLU A 1 164 ? 3.428 -0.248 4.083 1.00 92.88 164 GLU A O 1
ATOM 1343 N N . PHE A 1 165 ? 2.757 1.836 3.592 1.00 92.69 165 PHE A N 1
ATOM 1344 C CA . PHE A 1 165 ? 1.387 1.453 3.272 1.00 92.69 165 PHE A CA 1
ATOM 1345 C C . PHE A 1 165 ? 1.358 0.488 2.083 1.00 92.69 165 PHE A C 1
ATOM 1347 O O . PHE A 1 165 ? 0.727 -0.568 2.160 1.00 92.69 165 PHE A O 1
ATOM 1354 N N . ILE A 1 166 ? 2.064 0.827 0.996 1.00 93.56 166 ILE A N 1
ATOM 1355 C CA . ILE A 1 166 ? 2.157 -0.025 -0.197 1.00 93.56 166 ILE A CA 1
ATOM 1356 C C . ILE A 1 166 ? 2.769 -1.379 0.173 1.00 93.56 166 ILE A C 1
ATOM 1358 O O . ILE A 1 166 ? 2.221 -2.416 -0.199 1.00 93.56 166 ILE A O 1
ATOM 1362 N N . LEU A 1 167 ? 3.850 -1.389 0.962 1.00 91.56 167 LEU A N 1
ATOM 1363 C CA . LEU A 1 167 ? 4.450 -2.622 1.469 1.00 91.56 167 LEU A CA 1
ATOM 1364 C C . LEU A 1 167 ? 3.428 -3.462 2.241 1.00 91.56 167 LEU A C 1
ATOM 1366 O O . LEU A 1 167 ? 3.260 -4.638 1.932 1.00 91.56 167 LEU A O 1
ATOM 1370 N N . GLN A 1 168 ? 2.731 -2.883 3.222 1.00 88.31 168 GLN A N 1
ATOM 1371 C CA . GLN A 1 168 ? 1.738 -3.619 4.009 1.00 88.31 168 GLN A CA 1
ATOM 1372 C C . GLN A 1 168 ? 0.615 -4.166 3.126 1.00 88.31 168 GLN A C 1
ATOM 1374 O O . GLN A 1 168 ? 0.174 -5.292 3.329 1.00 88.31 168 GLN A O 1
ATOM 1379 N N . TYR A 1 169 ? 0.197 -3.430 2.095 1.00 90.56 169 TYR A N 1
ATOM 1380 C CA . TYR A 1 169 ? -0.778 -3.933 1.133 1.00 90.56 169 TYR A CA 1
ATOM 1381 C C . TYR A 1 169 ? -0.264 -5.157 0.365 1.00 90.56 169 TYR A C 1
ATOM 1383 O O . TYR A 1 169 ? -0.984 -6.151 0.260 1.00 90.56 169 TYR A O 1
ATOM 1391 N N . VAL A 1 170 ? 0.973 -5.109 -0.150 1.00 90.19 170 VAL A N 1
ATOM 1392 C CA . VAL A 1 170 ? 1.616 -6.254 -0.823 1.00 90.19 170 VAL A CA 1
ATOM 1393 C C . VAL A 1 170 ? 1.696 -7.447 0.127 1.00 90.19 170 VAL A C 1
ATOM 1395 O O . VAL A 1 170 ? 1.330 -8.559 -0.241 1.00 90.19 170 VAL A O 1
ATOM 1398 N N . LEU A 1 171 ? 2.122 -7.215 1.366 1.00 86.94 171 LEU A N 1
ATOM 1399 C CA . LEU A 1 171 ? 2.305 -8.264 2.359 1.00 86.94 171 LEU A CA 1
ATOM 1400 C C . LEU A 1 171 ? 0.975 -8.885 2.807 1.00 86.94 171 LEU A C 1
ATOM 1402 O O . LEU A 1 171 ? 0.862 -10.106 2.864 1.00 86.94 171 LEU A O 1
ATOM 1406 N N . ASN A 1 172 ? -0.071 -8.094 3.039 1.00 83.88 172 ASN A N 1
ATOM 1407 C CA . ASN A 1 172 ? -1.387 -8.600 3.449 1.00 83.88 172 ASN A CA 1
ATOM 1408 C C . ASN A 1 172 ? -2.009 -9.564 2.436 1.00 83.88 172 ASN A C 1
ATOM 1410 O O . ASN A 1 172 ? -2.781 -10.457 2.790 1.00 83.88 172 ASN A O 1
ATOM 1414 N N . ARG A 1 173 ? -1.660 -9.416 1.158 1.00 85.62 173 ARG A N 1
ATOM 1415 C CA . ARG A 1 173 ? -2.089 -10.342 0.107 1.00 85.62 173 ARG A CA 1
ATOM 1416 C C . ARG A 1 173 ? -1.469 -11.742 0.275 1.00 85.62 173 ARG A C 1
ATOM 1418 O O . ARG A 1 173 ? -2.034 -12.699 -0.249 1.00 85.62 173 ARG A O 1
ATOM 1425 N N . ILE A 1 174 ? -0.386 -11.881 1.051 1.00 81.50 174 ILE A N 1
ATOM 1426 C CA . ILE A 1 174 ? 0.339 -13.139 1.336 1.00 81.50 174 ILE A CA 1
ATOM 1427 C C . ILE A 1 174 ? -0.302 -13.933 2.494 1.00 81.50 174 ILE A C 1
ATOM 1429 O O . ILE A 1 174 ? 0.094 -15.059 2.769 1.00 81.50 174 ILE A O 1
ATOM 1433 N N . LYS A 1 175 ? -1.352 -13.422 3.154 1.00 65.75 175 LYS A N 1
ATOM 1434 C CA . LYS A 1 175 ? -2.090 -14.074 4.267 1.00 65.75 175 LYS A CA 1
ATOM 1435 C C . LYS A 1 175 ? -1.272 -14.458 5.518 1.00 65.75 175 LYS A C 1
ATOM 1437 O O . LYS A 1 175 ? -1.884 -14.841 6.506 1.00 65.75 175 LYS A O 1
ATOM 1442 N N . GLN A 1 176 ? 0.060 -14.375 5.514 1.00 64.19 176 GLN A N 1
ATOM 1443 C CA . GLN A 1 176 ? 0.921 -14.788 6.633 1.00 64.19 176 GLN A CA 1
ATOM 1444 C C . GLN A 1 176 ? 1.998 -13.746 6.939 1.00 64.19 176 GLN A C 1
ATOM 1446 O O . GLN A 1 176 ? 3.191 -13.997 6.802 1.00 64.19 176 GLN A O 1
ATOM 1451 N N . THR A 1 177 ? 1.587 -12.556 7.358 1.00 68.00 177 THR A N 1
ATOM 1452 C CA . THR A 1 177 ? 2.516 -11.483 7.723 1.00 68.00 177 THR A CA 1
ATOM 1453 C C . THR A 1 177 ? 2.719 -11.446 9.229 1.00 68.00 177 THR A C 1
ATOM 1455 O O . THR A 1 177 ? 1.795 -11.113 9.968 1.00 68.00 177 THR A O 1
ATOM 1458 N N . SER A 1 178 ? 3.929 -11.762 9.691 1.00 77.50 178 SER A N 1
ATOM 1459 C CA . SER A 1 178 ? 4.282 -11.758 11.121 1.00 77.50 178 SER A CA 1
ATOM 1460 C C . SER A 1 178 ? 4.896 -10.444 11.606 1.00 77.50 178 SER A C 1
ATOM 1462 O O . SER A 1 178 ? 5.389 -10.355 12.731 1.00 77.50 178 SER A O 1
ATOM 1464 N N . THR A 1 179 ? 4.929 -9.420 10.756 1.00 85.88 179 THR A N 1
ATOM 1465 C CA . THR A 1 179 ? 5.539 -8.128 11.063 1.00 85.88 179 THR A CA 1
ATOM 1466 C C . THR A 1 179 ? 4.756 -6.990 10.430 1.00 85.88 179 THR A C 1
ATOM 1468 O O . THR A 1 179 ? 4.095 -7.152 9.405 1.00 85.88 179 THR A O 1
ATOM 1471 N N . ILE A 1 180 ? 4.866 -5.821 11.049 1.00 88.94 180 ILE A N 1
ATOM 1472 C CA . ILE A 1 180 ? 4.326 -4.560 10.563 1.00 88.94 180 ILE A CA 1
ATOM 1473 C C . ILE A 1 180 ? 5.429 -3.509 10.552 1.00 88.94 180 ILE A C 1
ATOM 1475 O O . ILE A 1 180 ? 6.240 -3.439 11.479 1.00 88.94 180 ILE A O 1
ATOM 1479 N N . ARG A 1 181 ? 5.472 -2.688 9.501 1.00 89.12 181 ARG A N 1
ATOM 1480 C CA . ARG A 1 181 ? 6.444 -1.600 9.384 1.00 89.12 181 ARG A CA 1
ATOM 1481 C C . ARG A 1 181 ? 5.769 -0.244 9.531 1.00 89.12 181 ARG A C 1
ATOM 1483 O O . ARG A 1 181 ? 4.915 0.075 8.717 1.00 89.12 181 ARG A O 1
ATOM 1490 N N . ILE A 1 182 ? 6.149 0.528 10.547 1.00 88.69 182 ILE A N 1
ATOM 1491 C CA . ILE A 1 182 ? 5.569 1.842 10.869 1.00 88.69 182 ILE A CA 1
ATOM 1492 C C . ILE A 1 182 ? 6.695 2.829 11.170 1.00 88.69 182 ILE A C 1
ATOM 1494 O O . ILE A 1 182 ? 7.433 2.645 12.139 1.00 88.69 182 ILE A O 1
ATOM 1498 N N . GLN A 1 183 ? 6.797 3.913 10.403 1.00 87.00 183 GLN A N 1
ATOM 1499 C CA . GLN A 1 183 ? 7.774 4.991 10.604 1.00 87.00 183 GLN A CA 1
ATOM 1500 C C . GLN A 1 183 ? 9.219 4.481 10.748 1.00 87.00 183 GLN A C 1
ATOM 1502 O O . GLN A 1 183 ? 9.961 4.886 11.647 1.00 87.00 183 GLN A O 1
ATOM 1507 N N . GLY A 1 184 ? 9.602 3.533 9.896 1.00 85.12 184 GLY A N 1
ATOM 1508 C CA . GLY A 1 184 ? 10.899 2.864 9.885 1.00 85.12 184 GLY A CA 1
ATOM 1509 C C . GLY A 1 184 ? 11.051 1.737 10.911 1.00 85.12 184 GLY A C 1
ATOM 1510 O O . GLY A 1 184 ? 12.005 0.967 10.804 1.00 85.12 184 GLY A O 1
ATOM 1511 N N . MET A 1 185 ? 10.127 1.594 11.864 1.00 88.31 185 MET A N 1
ATOM 1512 C CA . MET A 1 185 ? 10.155 0.539 12.878 1.00 88.31 185 MET A CA 1
ATOM 1513 C C . MET A 1 185 ? 9.563 -0.744 12.311 1.00 88.31 185 MET A C 1
ATOM 1515 O O . MET A 1 185 ? 8.485 -0.711 11.728 1.00 88.31 185 MET A O 1
ATOM 1519 N N . THR A 1 186 ? 10.239 -1.872 12.513 1.00 89.00 186 THR A N 1
ATOM 1520 C CA . THR A 1 186 ? 9.668 -3.199 12.245 1.00 89.00 186 THR A CA 1
ATOM 1521 C C . THR A 1 186 ? 9.213 -3.789 13.567 1.00 89.00 186 THR A C 1
ATOM 1523 O O . THR A 1 186 ? 10.035 -4.012 14.452 1.00 89.00 186 THR A O 1
ATOM 1526 N N . ILE A 1 187 ? 7.910 -4.009 13.703 1.00 90.25 187 ILE A N 1
ATOM 1527 C CA . ILE A 1 187 ? 7.283 -4.501 14.928 1.00 90.25 187 ILE A CA 1
ATOM 1528 C C . ILE A 1 187 ? 6.729 -5.902 14.632 1.00 90.25 187 ILE A C 1
ATOM 1530 O O . ILE A 1 187 ? 5.997 -6.066 13.655 1.00 90.25 187 ILE A O 1
ATOM 1534 N N . PRO A 1 188 ? 7.066 -6.930 15.425 1.00 90.00 188 PRO A N 1
ATOM 1535 C CA . PRO A 1 188 ? 6.406 -8.228 15.368 1.00 90.00 188 PRO A CA 1
ATOM 1536 C C . PRO A 1 188 ? 4.889 -8.100 15.537 1.00 90.00 188 PRO A C 1
ATOM 1538 O O . PRO A 1 188 ? 4.407 -7.382 16.416 1.00 90.00 188 PRO A O 1
ATOM 1541 N N . PHE A 1 189 ? 4.144 -8.821 14.709 1.00 87.75 189 PHE A N 1
ATOM 1542 C CA . PHE A 1 189 ? 2.692 -8.905 14.742 1.00 87.75 189 PHE A CA 1
ATOM 1543 C C . PHE A 1 189 ? 2.276 -10.358 14.942 1.00 87.75 189 PHE A C 1
ATOM 1545 O O . PHE A 1 189 ? 2.611 -11.225 14.132 1.00 87.75 189 PHE A O 1
ATOM 1552 N N . ASN A 1 190 ? 1.516 -10.601 16.005 1.00 85.88 190 ASN A N 1
ATOM 1553 C CA . ASN A 1 190 ? 0.818 -11.858 16.197 1.00 85.88 190 ASN A CA 1
ATOM 1554 C C . ASN A 1 190 ? -0.654 -11.637 15.863 1.00 85.88 190 ASN A C 1
ATOM 1556 O O . ASN A 1 190 ? -1.250 -10.670 16.348 1.00 85.88 190 ASN A O 1
ATOM 1560 N N . GLU A 1 191 ? -1.233 -12.552 15.082 1.00 81.44 191 GLU A N 1
ATOM 1561 C CA . GLU A 1 191 ? -2.689 -12.664 14.992 1.00 81.44 191 GLU A CA 1
ATOM 1562 C C . GLU A 1 191 ? -3.249 -12.739 16.413 1.00 81.44 191 GLU A C 1
ATOM 1564 O O . GLU A 1 191 ? -2.703 -13.423 17.288 1.00 81.44 191 GLU A O 1
ATOM 1569 N N . ASN A 1 192 ? -4.262 -11.928 16.667 1.00 83.75 192 ASN A N 1
ATOM 1570 C CA . ASN A 1 192 ? -4.736 -11.662 18.009 1.00 83.75 192 ASN A CA 1
ATOM 1571 C C . ASN A 1 192 ? -6.247 -11.429 17.973 1.00 83.75 192 ASN A C 1
ATOM 1573 O O . ASN A 1 192 ? -6.845 -11.308 16.908 1.00 83.75 192 ASN A O 1
ATOM 1577 N N . SER A 1 193 ? -6.876 -11.376 19.140 1.00 84.25 193 SER A N 1
ATOM 1578 C CA . SER A 1 193 ? -8.334 -11.318 19.276 1.00 84.25 193 SER A CA 1
ATOM 1579 C C . SER A 1 193 ? -8.943 -9.983 18.813 1.00 84.25 193 SER A C 1
ATOM 1581 O O . SER A 1 193 ? -10.162 -9.816 18.870 1.00 84.25 193 SER A O 1
ATOM 1583 N N . TYR A 1 194 ? -8.113 -9.012 18.421 1.00 83.50 194 TYR A N 1
ATOM 1584 C CA . TYR A 1 194 ? -8.518 -7.651 18.068 1.00 83.50 194 TYR A CA 1
ATOM 1585 C C . TYR A 1 194 ? -8.256 -7.278 16.614 1.00 83.50 194 TYR A C 1
ATOM 1587 O O . TYR A 1 194 ? -9.033 -6.513 16.041 1.00 83.50 194 TYR A O 1
ATOM 1595 N N . LEU A 1 195 ? -7.130 -7.738 16.071 1.00 85.06 195 LEU A N 1
ATOM 1596 C CA . LEU A 1 195 ? -6.619 -7.400 14.750 1.00 85.06 195 LEU A CA 1
ATOM 1597 C C . LEU A 1 195 ? -6.366 -8.703 13.990 1.00 85.06 195 LEU A C 1
ATOM 1599 O O . LEU A 1 195 ? -5.494 -9.486 14.379 1.00 85.06 195 LEU A O 1
ATOM 1603 N N . ASP A 1 196 ? -7.093 -8.891 12.893 1.00 80.19 196 ASP A N 1
ATOM 1604 C CA . ASP A 1 196 ? -6.972 -10.068 12.029 1.00 80.19 196 ASP A CA 1
ATOM 1605 C C . ASP A 1 196 ? -5.704 -9.974 11.158 1.00 80.19 196 ASP A C 1
ATOM 1607 O O . ASP A 1 196 ? -5.129 -10.979 10.740 1.00 80.19 196 ASP A O 1
ATOM 1611 N N . SER A 1 197 ? -5.246 -8.750 10.876 1.00 83.00 197 SER A N 1
ATOM 1612 C CA . SER A 1 197 ? -4.086 -8.462 10.032 1.00 83.00 197 SER A CA 1
ATOM 1613 C C . SER A 1 197 ? -3.286 -7.245 10.515 1.00 83.00 197 SER A C 1
ATOM 1615 O O . SER A 1 197 ? -3.835 -6.358 11.177 1.00 83.00 197 SER A O 1
ATOM 1617 N N . PRO A 1 198 ? -2.001 -7.113 10.129 1.00 85.12 198 PRO A N 1
ATOM 1618 C CA . PRO A 1 198 ? -1.218 -5.910 10.403 1.00 85.12 198 PRO A CA 1
ATOM 1619 C C . PRO A 1 198 ? -1.877 -4.599 9.960 1.00 85.12 198 PRO A C 1
ATOM 1621 O O . PRO A 1 198 ? -1.803 -3.600 10.676 1.00 85.12 198 PRO A O 1
ATOM 1624 N N . SER A 1 199 ? -2.561 -4.569 8.809 1.00 83.12 199 SER A N 1
ATOM 1625 C CA . SER A 1 199 ? -3.229 -3.339 8.340 1.00 83.12 199 SER A CA 1
ATOM 1626 C C . SER A 1 199 ? -4.319 -2.833 9.272 1.00 83.12 199 SER A C 1
ATOM 1628 O O . SER A 1 199 ? -4.632 -1.640 9.236 1.00 83.12 199 SER A O 1
ATOM 1630 N N . ASP A 1 200 ? -4.869 -3.693 10.128 1.00 84.56 200 ASP A N 1
ATOM 1631 C CA . ASP A 1 200 ? -5.935 -3.309 11.049 1.00 84.56 200 ASP A CA 1
ATOM 1632 C C . ASP A 1 200 ? -5.446 -2.310 12.109 1.00 84.56 200 ASP A C 1
ATOM 1634 O O . ASP A 1 200 ? -6.249 -1.648 12.770 1.00 84.56 200 ASP A O 1
ATOM 1638 N N . ILE A 1 201 ? -4.129 -2.085 12.207 1.00 87.81 201 ILE A N 1
ATOM 1639 C CA . ILE A 1 201 ? -3.565 -0.985 12.993 1.00 87.81 201 ILE A CA 1
ATOM 1640 C C . ILE A 1 201 ? -4.137 0.385 12.590 1.00 87.81 201 ILE A C 1
ATOM 1642 O O . ILE A 1 201 ? -4.219 1.286 13.425 1.00 87.81 201 ILE A O 1
ATOM 1646 N N . LEU A 1 202 ? -4.578 0.556 11.336 1.00 87.50 202 LEU A N 1
ATOM 1647 C CA . LEU A 1 202 ? -5.203 1.794 10.854 1.00 87.50 202 LEU A CA 1
ATOM 1648 C C . LEU A 1 202 ? -6.519 2.096 11.570 1.00 87.50 202 LEU A C 1
ATOM 1650 O O . LEU A 1 202 ? -6.924 3.251 11.693 1.00 87.50 202 LEU A O 1
ATOM 1654 N N . TYR A 1 203 ? -7.202 1.072 12.067 1.00 84.50 203 TYR A N 1
ATOM 1655 C CA . TYR A 1 203 ? -8.385 1.274 12.884 1.00 84.50 203 TYR A CA 1
ATOM 1656 C C . TYR A 1 203 ? -8.011 1.804 14.263 1.00 84.50 203 TYR A C 1
ATOM 1658 O O . TYR A 1 203 ? -8.636 2.746 14.743 1.00 84.50 203 TYR A O 1
ATOM 1666 N N . ILE A 1 204 ? -6.939 1.280 14.859 1.00 86.81 204 ILE A N 1
ATOM 1667 C CA . ILE A 1 204 ? -6.391 1.813 16.110 1.00 86.81 204 ILE A CA 1
ATOM 1668 C C . ILE A 1 204 ? -5.932 3.266 15.920 1.00 86.81 204 ILE A C 1
ATOM 1670 O O . ILE A 1 204 ? -6.196 4.107 16.780 1.00 86.81 204 ILE A O 1
ATOM 1674 N N . GLU A 1 205 ? -5.326 3.592 14.772 1.00 89.25 205 GLU A N 1
ATOM 1675 C CA . GLU A 1 205 ? -4.989 4.972 14.405 1.00 89.25 205 GLU A CA 1
ATOM 1676 C C . GLU A 1 205 ? -6.227 5.876 14.419 1.00 89.25 205 GLU A C 1
ATOM 1678 O O . GLU A 1 205 ? -6.169 6.965 14.985 1.00 89.25 205 GLU A O 1
ATOM 1683 N N . LYS A 1 206 ? -7.355 5.436 13.849 1.00 85.12 206 LYS A N 1
ATOM 1684 C CA . LYS A 1 206 ? -8.598 6.227 13.849 1.00 85.12 206 LYS A CA 1
ATOM 1685 C C . LYS A 1 206 ? -9.137 6.487 15.254 1.00 85.12 206 LYS A C 1
ATOM 1687 O O . LYS A 1 206 ? -9.706 7.548 15.490 1.00 85.12 206 LYS A O 1
ATOM 1692 N N . VAL A 1 207 ? -8.958 5.543 16.179 1.00 83.25 207 VAL A N 1
ATOM 1693 C CA . VAL A 1 207 ? -9.425 5.686 17.566 1.00 83.25 207 VAL A CA 1
ATOM 1694 C C . VAL A 1 207 ? -8.508 6.608 18.377 1.00 83.25 207 VAL A C 1
ATOM 1696 O O . VAL A 1 207 ? -8.992 7.482 19.095 1.00 83.25 207 VAL A O 1
ATOM 1699 N N . LEU A 1 208 ? -7.189 6.422 18.289 1.00 85.62 208 LEU A N 1
ATOM 1700 C CA . LEU A 1 208 ? -6.219 7.153 19.116 1.00 85.62 208 LEU A CA 1
ATOM 1701 C C . LEU A 1 208 ? -5.725 8.466 18.509 1.00 85.62 208 LEU A C 1
ATOM 1703 O O . LEU A 1 208 ? -5.243 9.345 19.232 1.00 85.62 208 LEU A O 1
ATOM 1707 N N . GLY A 1 209 ? -5.778 8.570 17.188 1.00 87.81 209 GLY A N 1
ATOM 1708 C CA . GLY A 1 209 ? -5.006 9.521 16.407 1.00 87.81 209 GLY A CA 1
ATOM 1709 C C . GLY A 1 209 ? -3.555 9.070 16.202 1.00 87.81 209 GLY A C 1
ATOM 1710 O O . GLY A 1 209 ? -2.914 8.479 17.079 1.00 87.81 209 GLY A O 1
ATOM 1711 N N . LYS A 1 210 ? -3.008 9.438 15.040 1.00 89.88 210 LYS A N 1
ATOM 1712 C CA . LYS A 1 210 ? -1.638 9.144 14.596 1.00 89.88 210 LYS A CA 1
ATOM 1713 C C . LYS A 1 210 ? -0.569 9.403 15.662 1.00 89.88 210 LYS A C 1
ATOM 1715 O O . LYS A 1 210 ? 0.240 8.527 15.957 1.00 89.88 210 LYS A O 1
ATOM 1720 N N . ALA A 1 211 ? -0.551 10.609 16.236 1.00 88.62 211 ALA A N 1
ATOM 1721 C CA . ALA A 1 211 ? 0.508 11.038 17.153 1.00 88.62 211 ALA A CA 1
ATOM 1722 C C . ALA A 1 211 ? 0.563 10.176 18.424 1.00 88.62 211 ALA A C 1
ATOM 1724 O O . ALA A 1 211 ? 1.642 9.757 18.844 1.00 88.62 211 ALA A O 1
ATOM 1725 N N . ASN A 1 212 ? -0.603 9.866 18.998 1.00 89.00 212 ASN A N 1
ATOM 1726 C CA . ASN A 1 212 ? -0.704 9.051 20.206 1.00 89.00 212 ASN A CA 1
ATOM 1727 C C . ASN A 1 212 ? -0.312 7.599 19.936 1.00 89.00 212 ASN A C 1
ATOM 1729 O O . ASN A 1 212 ? 0.427 7.009 20.724 1.00 89.00 212 ASN A O 1
ATOM 1733 N N . LEU A 1 213 ? -0.769 7.039 18.812 1.00 90.81 213 LEU A N 1
ATOM 1734 C CA . LEU A 1 213 ? -0.412 5.680 18.426 1.00 90.81 213 LEU A CA 1
ATOM 1735 C C . LEU A 1 213 ? 1.099 5.552 18.191 1.00 90.81 213 LEU A C 1
ATOM 1737 O O . LEU A 1 213 ? 1.725 4.681 18.786 1.00 90.81 213 LEU A O 1
ATOM 1741 N N . ILE A 1 214 ? 1.716 6.458 17.425 1.00 90.38 214 ILE A N 1
ATOM 1742 C CA . ILE A 1 214 ? 3.174 6.444 17.206 1.00 90.38 214 ILE A CA 1
ATOM 1743 C C . ILE A 1 214 ? 3.936 6.581 18.527 1.00 90.38 214 ILE A C 1
ATOM 1745 O O . ILE A 1 214 ? 4.913 5.865 18.742 1.00 90.38 214 ILE A O 1
ATOM 1749 N N . HIS A 1 215 ? 3.508 7.481 19.416 1.00 89.75 215 HIS A N 1
ATOM 1750 C CA . HIS A 1 215 ? 4.144 7.652 20.722 1.00 89.75 215 HIS A CA 1
ATOM 1751 C C . HIS A 1 215 ? 4.109 6.355 21.544 1.00 89.75 215 HIS A C 1
ATOM 1753 O O . HIS A 1 215 ? 5.134 5.950 22.093 1.00 89.75 215 HIS A O 1
ATOM 1759 N N . LYS A 1 216 ? 2.955 5.677 21.595 1.00 88.88 216 LYS A N 1
ATOM 1760 C CA . LYS A 1 216 ? 2.810 4.382 22.277 1.00 88.88 216 LYS A CA 1
ATOM 1761 C C . LYS A 1 216 ? 3.689 3.306 21.640 1.00 88.88 216 LYS A C 1
ATOM 1763 O O . LYS A 1 216 ? 4.413 2.622 22.358 1.00 88.88 216 LYS A O 1
ATOM 1768 N N . LEU A 1 217 ? 3.677 3.211 20.309 1.00 89.69 217 LEU A N 1
ATOM 1769 C CA . LEU A 1 217 ? 4.478 2.234 19.571 1.00 89.69 217 LEU A CA 1
ATOM 1770 C C . LEU A 1 217 ? 5.979 2.404 19.835 1.00 89.69 217 LEU A C 1
ATOM 1772 O O . LEU A 1 217 ? 6.674 1.423 20.053 1.00 89.69 217 LEU A O 1
ATOM 1776 N N . LYS A 1 218 ? 6.476 3.644 19.886 1.00 88.31 218 LYS A N 1
ATOM 1777 C CA . LYS A 1 218 ? 7.902 3.929 20.120 1.00 88.31 218 LYS A CA 1
ATOM 1778 C C . LYS A 1 218 ? 8.374 3.645 21.544 1.00 88.31 218 LYS A C 1
ATOM 1780 O O . LYS A 1 218 ? 9.533 3.291 21.731 1.00 88.31 218 LYS A O 1
ATOM 1785 N N . ASN A 1 219 ? 7.514 3.854 22.538 1.00 84.12 219 ASN A N 1
ATOM 1786 C CA . ASN A 1 219 ? 7.944 3.934 23.936 1.00 84.12 219 ASN A CA 1
ATOM 1787 C C . ASN A 1 219 ? 7.527 2.739 24.793 1.00 84.12 219 ASN A C 1
ATOM 1789 O O . ASN A 1 219 ? 7.994 2.619 25.925 1.00 84.12 219 ASN A O 1
ATOM 1793 N N . SER A 1 220 ? 6.601 1.905 24.324 1.00 78.25 220 SER A N 1
ATOM 1794 C CA . SER A 1 220 ? 5.933 0.940 25.208 1.00 78.25 220 SER A CA 1
ATOM 1795 C C . SER A 1 220 ? 5.614 -0.396 24.552 1.00 78.25 220 SER A C 1
ATOM 1797 O O . SER A 1 220 ? 5.039 -1.256 25.212 1.00 78.25 220 SER A O 1
ATOM 1799 N N . ILE A 1 221 ? 5.938 -0.566 23.269 1.00 82.88 221 ILE A N 1
ATOM 1800 C CA . ILE A 1 221 ? 5.448 -1.686 22.470 1.00 82.88 221 ILE A CA 1
ATOM 1801 C C . ILE A 1 221 ? 6.593 -2.273 21.658 1.00 82.88 221 ILE A C 1
ATOM 1803 O O . ILE A 1 221 ? 7.083 -1.669 20.710 1.00 82.88 221 ILE A O 1
ATOM 1807 N N . ASP A 1 222 ? 6.993 -3.479 22.029 1.00 86.19 222 ASP A N 1
ATOM 1808 C CA . ASP A 1 222 ? 7.961 -4.298 21.305 1.00 86.19 222 ASP A CA 1
ATOM 1809 C C . ASP A 1 222 ? 7.286 -5.308 20.365 1.00 86.19 222 ASP A C 1
ATOM 1811 O O . ASP A 1 222 ? 7.942 -5.822 19.464 1.00 86.19 222 ASP A O 1
ATOM 1815 N N . LYS A 1 223 ? 5.987 -5.577 20.549 1.00 90.88 223 LYS A N 1
ATOM 1816 C CA . LYS A 1 223 ? 5.162 -6.461 19.712 1.00 90.88 223 LYS A CA 1
ATOM 1817 C C . LYS A 1 223 ? 3.681 -6.064 19.740 1.00 90.88 223 LYS A C 1
ATOM 1819 O O . LYS A 1 223 ? 3.171 -5.596 20.761 1.00 90.88 223 LYS A O 1
ATOM 1824 N N . ILE A 1 224 ? 2.963 -6.329 18.651 1.00 90.31 224 ILE A N 1
ATOM 1825 C CA . ILE A 1 224 ? 1.500 -6.225 18.599 1.00 90.31 224 ILE A CA 1
ATOM 1826 C C . ILE A 1 224 ? 0.887 -7.570 19.024 1.00 90.31 224 ILE A C 1
ATOM 1828 O O . ILE A 1 224 ? 1.007 -8.565 18.307 1.00 90.31 224 ILE A O 1
ATOM 1832 N N . SER A 1 225 ? 0.264 -7.597 20.206 1.00 89.88 225 SER A N 1
ATOM 1833 C CA . SER A 1 225 ? -0.458 -8.740 20.789 1.00 89.88 225 SER A CA 1
ATOM 1834 C C . SER A 1 225 ? -1.705 -8.271 21.546 1.00 89.88 225 SER A C 1
ATOM 1836 O O . SER A 1 225 ? -1.891 -7.065 21.718 1.00 89.88 225 SER A O 1
ATOM 1838 N N . ASP A 1 226 ? -2.531 -9.208 22.029 1.00 88.44 226 ASP A N 1
ATOM 1839 C CA . ASP A 1 226 ? -3.727 -8.908 22.832 1.00 88.44 226 ASP A CA 1
ATOM 1840 C C . ASP A 1 226 ? -3.417 -7.957 23.994 1.00 88.44 226 ASP A C 1
ATOM 1842 O O . ASP A 1 226 ? -4.064 -6.920 24.129 1.00 88.44 226 ASP A O 1
ATOM 1846 N N . GLU A 1 227 ? -2.379 -8.255 24.781 1.00 88.25 227 GLU A N 1
ATOM 1847 C CA . GLU A 1 227 ? -2.007 -7.448 25.950 1.00 88.25 227 GLU A CA 1
ATOM 1848 C C . GLU A 1 227 ? -1.631 -6.021 25.544 1.00 88.25 227 GLU A C 1
ATOM 1850 O O . GLU A 1 227 ? -2.008 -5.045 26.190 1.00 88.25 227 GLU A O 1
ATOM 1855 N N . THR A 1 228 ? -0.903 -5.887 24.438 1.00 89.25 228 THR A N 1
ATOM 1856 C CA . THR A 1 228 ? -0.481 -4.586 23.933 1.00 89.25 228 THR A CA 1
ATOM 1857 C C . THR A 1 228 ? -1.665 -3.773 23.416 1.00 89.25 228 THR A C 1
ATOM 1859 O O . THR A 1 228 ? -1.752 -2.577 23.695 1.00 89.25 228 THR A O 1
ATOM 1862 N N . ILE A 1 229 ? -2.598 -4.395 22.691 1.00 88.19 229 ILE A N 1
ATOM 1863 C CA . ILE A 1 229 ? -3.804 -3.713 22.207 1.00 88.19 229 ILE A CA 1
ATOM 1864 C C . ILE A 1 229 ? -4.697 -3.288 23.378 1.00 88.19 229 ILE A C 1
ATOM 1866 O O . ILE A 1 229 ? -5.199 -2.162 23.378 1.00 88.19 229 ILE A O 1
ATOM 1870 N N . GLU A 1 230 ? -4.839 -4.120 24.409 1.00 86.62 230 GLU A N 1
ATOM 1871 C CA . GLU A 1 230 ? -5.541 -3.749 25.642 1.00 86.62 230 GLU A CA 1
ATOM 1872 C C . GLU A 1 230 ? -4.910 -2.510 26.292 1.00 86.62 230 GLU A C 1
ATOM 1874 O O . GLU A 1 230 ? -5.606 -1.514 26.488 1.00 86.62 230 GLU A O 1
ATOM 1879 N N . LEU A 1 231 ? -3.590 -2.503 26.504 1.00 86.00 231 LEU A N 1
ATOM 1880 C CA . LEU A 1 231 ? -2.858 -1.360 27.074 1.00 86.00 231 LEU A CA 1
ATOM 1881 C C . LEU A 1 231 ? -2.970 -0.081 26.225 1.00 86.00 231 LEU A C 1
ATOM 1883 O O . LEU A 1 231 ? -3.012 1.040 26.738 1.00 86.00 231 LEU A O 1
ATOM 1887 N N . ILE A 1 232 ? -2.999 -0.219 24.899 1.00 86.62 232 ILE A N 1
ATOM 1888 C CA . ILE A 1 232 ? -3.194 0.909 23.983 1.00 86.62 232 ILE A CA 1
ATOM 1889 C C . ILE A 1 232 ? -4.561 1.558 24.220 1.00 86.62 232 ILE A C 1
ATOM 1891 O O . ILE A 1 232 ? -4.654 2.789 24.226 1.00 86.62 232 ILE A O 1
ATOM 1895 N N . LEU A 1 233 ? -5.593 0.737 24.408 1.00 83.25 233 LEU A N 1
ATOM 1896 C CA . LEU A 1 233 ? -6.989 1.158 24.447 1.00 83.25 233 LEU A CA 1
ATOM 1897 C C . LEU A 1 233 ? -7.498 1.504 25.848 1.00 83.25 233 LEU A C 1
ATOM 1899 O O . LEU A 1 233 ? -8.431 2.294 25.953 1.00 83.25 233 LEU A O 1
ATOM 1903 N N . GLU A 1 234 ? -6.922 0.955 26.915 1.00 78.19 234 GLU A N 1
ATOM 1904 C CA . GLU A 1 234 ? -7.307 1.280 28.298 1.00 78.19 234 GLU A CA 1
ATOM 1905 C C . GLU A 1 234 ? -7.069 2.752 28.653 1.00 78.19 234 GLU A C 1
ATOM 1907 O O . GLU A 1 234 ? -7.828 3.332 29.429 1.00 78.19 234 GLU A O 1
ATOM 1912 N N . ASP A 1 235 ? -6.089 3.391 28.012 1.00 74.81 235 ASP A N 1
ATOM 1913 C CA . ASP A 1 235 ? -5.806 4.820 28.187 1.00 74.81 235 ASP A CA 1
ATOM 1914 C C . ASP A 1 235 ? -6.881 5.735 27.576 1.00 74.81 235 ASP A C 1
ATOM 1916 O O . ASP A 1 235 ? -6.885 6.952 27.796 1.00 74.81 235 ASP A O 1
ATOM 1920 N N . LEU A 1 236 ? -7.815 5.180 26.801 1.00 78.38 236 LEU A N 1
ATOM 1921 C CA . LEU A 1 236 ? -8.938 5.938 26.275 1.00 78.38 236 LEU A CA 1
ATOM 1922 C C . LEU A 1 236 ? -9.975 6.153 27.375 1.00 78.38 236 LEU A C 1
ATOM 1924 O O . LEU A 1 236 ? -10.708 5.245 27.764 1.00 78.38 236 LEU A O 1
ATOM 1928 N N . ASN A 1 237 ? -10.133 7.408 27.794 1.00 78.31 237 ASN A N 1
ATOM 1929 C CA . ASN A 1 237 ? -11.204 7.855 28.691 1.00 78.31 237 ASN A CA 1
ATOM 1930 C C . ASN A 1 237 ? -12.591 7.872 28.008 1.00 78.31 237 ASN A C 1
ATOM 1932 O O . ASN A 1 237 ? -13.361 8.827 28.132 1.00 78.31 237 ASN A O 1
ATOM 1936 N N . ILE A 1 238 ? -12.932 6.815 27.271 1.00 85.81 238 ILE A N 1
ATOM 1937 C CA . ILE A 1 238 ? -14.218 6.644 26.600 1.00 85.81 238 ILE A CA 1
ATOM 1938 C C . ILE A 1 238 ? -15.093 5.749 27.471 1.00 85.81 238 ILE A C 1
ATOM 1940 O O . ILE A 1 238 ? -14.722 4.650 27.875 1.00 85.81 238 ILE A O 1
ATOM 1944 N N . THR A 1 239 ? -16.294 6.230 27.769 1.00 89.75 239 THR A N 1
ATOM 1945 C CA . THR A 1 239 ? -17.310 5.436 28.461 1.00 89.75 239 THR A CA 1
ATOM 1946 C C . THR A 1 239 ? -18.313 4.933 27.438 1.00 89.75 239 THR A C 1
ATOM 1948 O O . THR A 1 239 ? -18.884 5.743 26.712 1.00 89.75 239 THR A O 1
ATOM 1951 N N . ILE A 1 240 ? -18.548 3.624 27.398 1.00 92.94 240 ILE A N 1
ATOM 1952 C CA . ILE A 1 240 ? -19.546 2.998 26.527 1.00 92.94 240 ILE A CA 1
ATOM 1953 C C . ILE A 1 240 ? -20.613 2.350 27.404 1.00 92.94 240 ILE A C 1
ATOM 1955 O O . ILE A 1 240 ? -20.307 1.787 28.457 1.00 92.94 240 ILE A O 1
ATOM 1959 N N . TYR A 1 241 ? -21.866 2.445 26.976 1.00 94.44 241 TYR A N 1
ATOM 1960 C CA . TYR A 1 241 ? -22.997 1.781 27.605 1.00 94.44 241 TYR A CA 1
ATOM 1961 C C . TYR A 1 241 ? -23.620 0.780 26.640 1.00 94.44 241 TYR A C 1
ATOM 1963 O O . TYR A 1 241 ? -23.799 1.088 25.465 1.00 94.44 241 TYR A O 1
ATOM 1971 N N . TYR A 1 242 ? -23.977 -0.389 27.152 1.00 94.06 242 TYR A N 1
ATOM 1972 C CA . TYR A 1 242 ? -24.721 -1.418 26.442 1.00 94.06 242 TYR A CA 1
ATOM 1973 C C . TYR A 1 242 ? -26.119 -1.554 27.047 1.00 94.06 242 TYR A C 1
ATOM 1975 O O . TYR A 1 242 ? -26.255 -1.635 28.271 1.00 94.06 242 TYR A O 1
ATOM 1983 N N . ASP A 1 243 ? -27.135 -1.581 26.187 1.00 92.12 243 ASP A N 1
ATOM 1984 C CA . ASP A 1 243 ? -28.513 -1.922 26.541 1.00 92.12 243 ASP A CA 1
ATOM 1985 C C . ASP A 1 243 ? -28.849 -3.293 25.945 1.00 92.12 243 ASP A C 1
ATOM 1987 O O . ASP A 1 243 ? -29.069 -3.425 24.739 1.00 92.12 243 ASP A O 1
ATOM 1991 N N . ALA A 1 244 ? -28.889 -4.309 26.809 1.00 88.31 244 ALA A N 1
ATOM 1992 C CA . ALA A 1 244 ? -29.134 -5.696 26.418 1.00 88.31 244 ALA A CA 1
ATOM 1993 C C . ALA A 1 244 ? -30.549 -5.940 25.870 1.00 88.31 244 ALA A C 1
ATOM 1995 O O . ALA A 1 244 ? -30.751 -6.860 25.084 1.00 88.31 244 ALA A O 1
ATOM 1996 N N . VAL A 1 245 ? -31.537 -5.125 26.258 1.00 88.12 245 VAL A N 1
ATOM 1997 C CA . VAL A 1 245 ? -32.929 -5.297 25.809 1.00 88.12 245 VAL A CA 1
ATOM 1998 C C . VAL A 1 245 ? -33.070 -4.844 24.361 1.00 88.12 245 VAL A C 1
ATOM 2000 O O . VAL A 1 245 ? -33.749 -5.484 23.561 1.00 88.12 245 VAL A O 1
ATOM 2003 N N . LYS A 1 246 ? -32.420 -3.729 24.022 1.00 89.00 246 LYS A N 1
ATOM 2004 C CA . LYS A 1 246 ? -32.458 -3.141 22.675 1.00 89.00 246 LYS A CA 1
ATOM 2005 C C . LYS A 1 246 ? -31.313 -3.626 21.779 1.00 89.00 246 LYS A C 1
ATOM 2007 O O . LYS A 1 246 ? -31.340 -3.356 20.580 1.00 89.00 246 LYS A O 1
ATOM 2012 N N . ASN A 1 247 ? -30.348 -4.338 22.359 1.00 90.94 247 ASN A N 1
ATOM 2013 C CA . ASN A 1 247 ? -29.095 -4.765 21.745 1.00 90.94 247 ASN A CA 1
ATOM 2014 C C . ASN A 1 247 ? -28.336 -3.604 21.080 1.00 90.94 247 ASN A C 1
ATOM 2016 O O . ASN A 1 247 ? -27.988 -3.661 19.901 1.00 90.94 247 ASN A O 1
ATOM 2020 N N . ILE A 1 248 ? -28.137 -2.512 21.823 1.00 92.88 248 ILE A N 1
ATOM 2021 C CA . ILE A 1 248 ? -27.480 -1.298 21.315 1.00 92.88 248 ILE A CA 1
ATOM 2022 C C . ILE A 1 248 ? -26.296 -0.882 22.183 1.00 92.88 248 ILE A C 1
ATOM 2024 O O . ILE A 1 248 ? -26.336 -1.010 23.409 1.00 92.88 248 ILE A O 1
ATOM 2028 N N . LEU A 1 249 ? -25.266 -0.333 21.540 1.00 94.19 249 LEU A N 1
ATOM 2029 C CA . LEU A 1 249 ? -24.160 0.360 22.198 1.00 94.19 249 LEU A CA 1
ATOM 2030 C C . LEU A 1 249 ? -24.334 1.869 22.054 1.00 94.19 249 LEU A C 1
ATOM 2032 O O . LEU A 1 249 ? -24.744 2.355 21.002 1.00 94.19 249 LEU A O 1
ATOM 2036 N N . VAL A 1 250 ? -23.999 2.616 23.103 1.00 94.06 250 VAL A N 1
ATOM 2037 C CA . VAL A 1 250 ? -24.110 4.078 23.142 1.00 94.06 250 VAL A CA 1
ATOM 2038 C C . VAL A 1 250 ? -22.867 4.684 23.779 1.00 94.06 250 VAL A C 1
ATOM 2040 O O . VAL A 1 250 ? -22.446 4.270 24.863 1.00 94.06 250 VAL A O 1
ATOM 2043 N N . LEU A 1 251 ? -22.305 5.712 23.143 1.00 92.69 251 LEU A N 1
ATOM 2044 C CA . LEU A 1 251 ? -21.222 6.493 23.731 1.00 92.69 251 LEU A CA 1
ATOM 2045 C C . LEU A 1 251 ? -21.724 7.350 24.895 1.00 92.69 251 LEU A C 1
ATOM 2047 O O . LEU A 1 251 ? -22.752 8.022 24.818 1.00 92.69 251 LEU A O 1
ATOM 2051 N N . GLY A 1 252 ? -20.939 7.399 25.967 1.00 88.38 252 GLY A N 1
ATOM 2052 C CA . GLY A 1 252 ? -21.215 8.206 27.153 1.00 88.38 252 GLY A CA 1
ATOM 2053 C C . GLY A 1 252 ? -21.247 9.714 26.877 1.00 88.38 252 GLY A C 1
ATOM 2054 O O . GLY A 1 252 ? -21.933 10.462 27.572 1.00 88.38 252 GLY A O 1
ATOM 2055 N N . SER A 1 253 ? -20.547 10.166 25.835 1.00 87.88 253 SER A N 1
ATOM 2056 C CA . SER A 1 253 ? -20.596 11.547 25.343 1.00 87.88 253 SER A CA 1
ATOM 2057 C C . SER A 1 253 ? -21.937 11.900 24.679 1.00 87.88 253 SER A C 1
ATOM 2059 O O . SER A 1 253 ? -22.333 13.068 24.675 1.00 87.88 253 SER A O 1
ATOM 2061 N N . SER A 1 254 ? -22.693 10.910 24.196 1.00 87.25 254 SER A N 1
ATOM 2062 C CA . SER A 1 254 ? -23.961 11.087 23.476 1.00 87.25 254 SER A CA 1
ATOM 2063 C C . SER A 1 254 ? -25.157 11.221 24.421 1.00 87.25 254 SER A C 1
ATOM 2065 O O . SER A 1 254 ? -26.064 10.386 24.434 1.00 87.25 254 SER A O 1
ATOM 2067 N N . LYS A 1 255 ? -25.201 12.306 25.206 1.00 82.94 255 LYS A N 1
ATOM 2068 C CA . LYS A 1 255 ? -26.236 12.550 26.238 1.00 82.94 255 LYS A CA 1
ATOM 2069 C C . LYS A 1 255 ? -27.679 12.352 25.747 1.00 82.94 255 LYS A C 1
ATOM 2071 O O . LYS A 1 255 ? -28.493 11.782 26.466 1.00 82.94 255 LYS A O 1
ATOM 2076 N N . LEU A 1 256 ? -27.993 12.787 24.523 1.00 83.06 256 LEU A N 1
ATOM 2077 C CA . LEU A 1 256 ? -29.330 12.627 23.930 1.00 83.06 256 LEU A CA 1
ATOM 2078 C C . LEU A 1 256 ? -29.696 11.155 23.688 1.00 83.06 256 LEU A C 1
ATOM 2080 O O . LEU A 1 256 ? -30.846 10.767 23.879 1.00 83.06 256 LEU A O 1
ATOM 2084 N N . MET A 1 257 ? -28.723 10.334 23.294 1.00 84.88 257 MET A N 1
ATOM 2085 C CA . MET A 1 257 ? -28.925 8.908 23.032 1.00 84.88 257 MET A CA 1
ATOM 2086 C C . MET A 1 257 ? -28.978 8.101 24.328 1.00 84.88 257 MET A C 1
ATOM 2088 O O . MET A 1 257 ? -29.775 7.173 24.438 1.00 84.88 257 MET A O 1
ATOM 2092 N N . LEU A 1 258 ? -28.227 8.511 25.355 1.00 84.38 258 LEU A N 1
ATOM 2093 C CA . LEU A 1 258 ? -28.284 7.892 26.682 1.00 84.38 258 LEU A CA 1
ATOM 2094 C C . LEU A 1 258 ? -29.666 7.982 27.339 1.00 84.38 258 LEU A C 1
ATOM 2096 O O . LEU A 1 258 ? -29.966 7.188 28.224 1.00 84.38 258 LEU A O 1
ATOM 2100 N N . ASN A 1 259 ? -30.512 8.932 26.946 1.00 83.00 259 ASN A N 1
ATOM 2101 C CA . ASN A 1 259 ? -31.879 9.024 27.465 1.00 83.00 259 ASN A CA 1
ATOM 2102 C C . ASN A 1 259 ? -32.829 7.998 26.824 1.00 83.00 259 ASN A C 1
ATOM 2104 O O . ASN A 1 259 ? -33.932 7.804 27.323 1.00 83.00 259 ASN A O 1
ATOM 2108 N N . LYS A 1 260 ? -32.414 7.343 25.731 1.00 79.31 260 LYS A N 1
ATOM 2109 C CA . LYS A 1 260 ? -33.208 6.336 25.009 1.00 79.31 260 LYS A CA 1
ATOM 2110 C C . LYS A 1 260 ? -32.957 4.903 25.490 1.00 79.31 260 LYS A C 1
ATOM 2112 O O . LYS A 1 260 ? -33.670 3.996 25.057 1.00 79.31 260 LYS A O 1
ATOM 2117 N N . ILE A 1 261 ? -31.963 4.696 26.352 1.00 83.50 261 ILE A N 1
ATOM 2118 C CA . ILE A 1 261 ? -31.610 3.391 26.920 1.00 83.50 261 ILE A CA 1
ATOM 2119 C C . ILE A 1 261 ? -32.083 3.292 28.367 1.00 83.50 261 ILE A C 1
ATOM 2121 O O . ILE A 1 261 ? -31.936 4.239 29.143 1.00 83.50 261 ILE A O 1
ATOM 2125 N N . GLU A 1 262 ? -32.660 2.145 28.711 1.00 78.31 262 GLU A N 1
ATOM 2126 C CA . GLU A 1 262 ? -33.286 1.910 30.020 1.00 78.31 262 GLU A CA 1
ATOM 2127 C C . GLU A 1 262 ? -32.331 1.159 30.950 1.00 78.31 262 GLU A C 1
ATOM 2129 O O . GLU A 1 262 ? -32.154 1.552 32.103 1.00 78.31 262 GLU A O 1
ATOM 2134 N N . ASN A 1 263 ? -31.624 0.155 30.423 1.00 81.56 263 ASN A N 1
ATOM 2135 C CA . ASN A 1 263 ? -30.661 -0.648 31.174 1.00 81.56 263 ASN A CA 1
ATOM 2136 C C . ASN A 1 263 ? -29.231 -0.282 30.776 1.00 81.56 263 ASN A C 1
ATOM 2138 O O . ASN A 1 263 ? -28.673 -0.833 29.834 1.00 81.56 263 ASN A O 1
ATOM 2142 N N . LYS A 1 264 ? -28.633 0.669 31.500 1.00 84.75 264 LYS A N 1
ATOM 2143 C CA . LYS A 1 264 ? -27.280 1.176 31.229 1.00 84.75 264 LYS A CA 1
ATOM 2144 C C . LYS A 1 264 ? -26.218 0.296 31.882 1.00 84.75 264 LYS A C 1
ATOM 2146 O O . LYS A 1 264 ? -25.851 0.536 33.031 1.00 84.75 264 LYS A O 1
ATOM 2151 N N . VAL A 1 265 ? -25.670 -0.669 31.148 1.00 91.88 265 VAL A N 1
ATOM 2152 C CA . VAL A 1 265 ? -24.485 -1.412 31.602 1.00 91.88 265 VAL A CA 1
ATOM 2153 C C . VAL A 1 265 ? -23.241 -0.751 31.025 1.00 91.88 265 VAL A C 1
ATOM 2155 O O . VAL A 1 265 ? -23.082 -0.690 29.810 1.00 91.88 265 VAL A O 1
ATOM 2158 N N . LYS A 1 266 ? -22.356 -0.228 31.881 1.00 92.69 266 LYS A N 1
ATOM 2159 C CA . LYS A 1 266 ? -21.068 0.304 31.419 1.00 92.69 266 LYS A CA 1
ATOM 2160 C C . LYS A 1 266 ? -20.200 -0.854 30.924 1.00 92.69 266 LYS A C 1
ATOM 2162 O O . LYS A 1 266 ? -20.024 -1.836 31.638 1.00 92.69 266 LYS A O 1
ATOM 2167 N N . ILE A 1 267 ? -19.638 -0.707 29.732 1.00 91.12 267 ILE A N 1
ATOM 2168 C CA . ILE A 1 267 ? -18.751 -1.683 29.101 1.00 91.12 267 ILE A CA 1
ATOM 2169 C C . ILE A 1 267 ? -17.455 -0.988 28.661 1.00 91.12 267 ILE A C 1
ATOM 2171 O O . ILE A 1 267 ? -17.466 0.198 28.320 1.00 91.12 267 ILE A O 1
ATOM 2175 N N . SER A 1 268 ? -16.323 -1.690 28.736 1.00 87.19 268 SER A N 1
ATOM 2176 C CA . SER A 1 268 ? -15.032 -1.170 28.272 1.00 87.19 268 SER A CA 1
ATOM 2177 C C . SER A 1 268 ? -14.917 -1.259 26.748 1.00 87.19 268 SER A C 1
ATOM 2179 O O . SER A 1 268 ? -15.573 -2.086 26.114 1.00 87.19 268 SER A O 1
ATOM 2181 N N . ILE A 1 269 ? -14.034 -0.447 26.161 1.00 87.06 269 ILE A N 1
ATOM 2182 C CA . ILE A 1 269 ? -13.682 -0.531 24.734 1.00 87.06 269 ILE A CA 1
ATOM 2183 C C . ILE A 1 269 ? -13.152 -1.922 24.382 1.00 87.06 269 ILE A C 1
ATOM 2185 O O . ILE A 1 269 ? -13.548 -2.495 23.371 1.00 87.06 269 ILE A O 1
ATOM 2189 N N . THR A 1 270 ? -12.307 -2.489 25.245 1.00 84.38 270 THR A N 1
ATOM 2190 C CA . THR A 1 270 ? -11.748 -3.832 25.063 1.00 84.38 270 THR A CA 1
ATOM 2191 C C . THR A 1 270 ? -12.843 -4.893 24.971 1.00 84.38 270 THR A C 1
ATOM 2193 O O . THR A 1 270 ? -12.783 -5.748 24.094 1.00 84.38 270 THR A O 1
ATOM 2196 N N . ASN A 1 271 ? -13.893 -4.800 25.794 1.00 86.62 271 ASN A N 1
ATOM 2197 C CA . ASN A 1 271 ? -15.036 -5.707 25.702 1.00 86.62 271 ASN A CA 1
ATOM 2198 C C . ASN A 1 271 ? -15.869 -5.476 24.439 1.00 86.62 271 ASN A C 1
ATOM 2200 O O . ASN A 1 271 ? -16.403 -6.435 23.887 1.00 86.62 271 ASN A O 1
ATOM 2204 N N . VAL A 1 272 ? -16.011 -4.227 23.988 1.00 88.00 272 VAL A N 1
ATOM 2205 C CA . VAL A 1 272 ? -16.725 -3.942 22.738 1.00 88.00 272 VAL A CA 1
ATOM 2206 C C . VAL A 1 272 ? -16.002 -4.576 21.557 1.00 88.00 272 VAL A C 1
ATOM 2208 O O . VAL A 1 272 ? -16.638 -5.225 20.736 1.00 88.00 272 VAL A O 1
ATOM 2211 N N . LEU A 1 273 ? -14.677 -4.460 21.511 1.00 83.06 273 LEU A N 1
ATOM 2212 C CA . LEU A 1 273 ? -13.877 -5.079 20.463 1.00 83.06 273 LEU A CA 1
ATOM 2213 C C . LEU A 1 273 ? -13.945 -6.599 20.483 1.00 83.06 273 LEU A C 1
ATOM 2215 O O . LEU A 1 273 ? -14.236 -7.185 19.449 1.00 83.06 273 LEU A O 1
ATOM 2219 N N . LYS A 1 274 ? -13.735 -7.230 21.646 1.00 83.56 274 LYS A N 1
ATOM 2220 C CA . LYS A 1 274 ? -13.752 -8.698 21.746 1.00 83.56 274 LYS A CA 1
ATOM 2221 C C . LYS A 1 274 ? -15.098 -9.298 21.346 1.00 83.56 274 LYS A C 1
ATOM 2223 O O . LYS A 1 274 ? -15.134 -10.335 20.701 1.00 83.56 274 LYS A O 1
ATOM 2228 N N . ASN A 1 275 ? -16.202 -8.670 21.757 1.00 87.00 275 ASN A N 1
ATOM 2229 C CA . ASN A 1 275 ? -17.533 -9.260 21.586 1.00 87.00 275 ASN A CA 1
ATOM 2230 C C . ASN A 1 275 ? -18.245 -8.813 20.308 1.00 87.00 275 ASN A C 1
ATOM 2232 O O . ASN A 1 275 ? -19.118 -9.527 19.826 1.00 87.00 275 ASN A O 1
ATOM 2236 N N . TYR A 1 276 ? -17.915 -7.634 19.779 1.00 86.75 276 TYR A N 1
ATOM 2237 C CA . TYR A 1 276 ? -18.637 -7.042 18.649 1.00 86.75 276 TYR A CA 1
ATOM 2238 C C . TYR A 1 276 ? -17.724 -6.664 17.482 1.00 86.75 276 TYR A C 1
ATOM 2240 O O . TYR A 1 276 ? -18.219 -6.265 16.431 1.00 86.75 276 TYR A O 1
ATOM 2248 N N . GLY A 1 277 ? -16.409 -6.792 17.635 1.00 83.50 277 GLY A N 1
ATOM 2249 C CA . GLY A 1 277 ? -15.441 -6.513 16.587 1.00 83.50 277 GLY A CA 1
ATOM 2250 C C . GLY A 1 277 ? -15.145 -5.026 16.372 1.00 83.50 277 GLY A C 1
ATOM 2251 O O . GLY A 1 277 ? -15.836 -4.109 16.830 1.00 83.50 277 GLY A O 1
ATOM 2252 N N . LEU A 1 278 ? -14.076 -4.799 15.618 1.00 80.06 278 LEU A N 1
ATOM 2253 C CA . LEU A 1 278 ? -13.485 -3.491 15.333 1.00 80.06 278 LEU A CA 1
ATOM 2254 C C . LEU A 1 278 ? -14.388 -2.574 14.507 1.00 80.06 278 LEU A C 1
ATOM 2256 O O . LEU A 1 278 ? -14.470 -1.374 14.775 1.00 80.06 278 LEU A O 1
ATOM 2260 N N . LYS A 1 279 ? -15.136 -3.149 13.562 1.00 82.94 279 LYS A N 1
ATOM 2261 C CA . LYS A 1 279 ? -16.105 -2.421 12.736 1.00 82.94 279 LYS A CA 1
ATOM 2262 C C . LYS A 1 279 ? -17.201 -1.761 13.581 1.00 82.94 279 LYS A C 1
ATOM 2264 O O . LYS A 1 279 ? -17.475 -0.578 13.402 1.00 82.94 279 LYS A O 1
ATOM 2269 N N . ASN A 1 280 ? -17.776 -2.499 14.532 1.00 88.88 280 ASN A N 1
ATOM 2270 C CA . ASN A 1 280 ? -18.825 -1.977 15.407 1.00 88.88 280 ASN A CA 1
ATOM 2271 C C . ASN A 1 280 ? -18.278 -0.913 16.367 1.00 88.88 280 ASN A C 1
ATOM 2273 O O . ASN A 1 280 ? -18.931 0.104 16.589 1.00 88.88 280 ASN A O 1
ATOM 2277 N N . LEU A 1 281 ? -17.061 -1.084 16.901 1.00 87.31 281 LEU A N 1
ATOM 2278 C CA . LEU A 1 281 ? -16.441 -0.020 17.698 1.00 87.31 281 LEU A CA 1
ATOM 2279 C C . LEU A 1 281 ? -16.300 1.272 16.880 1.00 87.31 281 LEU A C 1
ATOM 2281 O O . LEU A 1 281 ? -16.621 2.350 17.373 1.00 87.31 281 LEU A O 1
ATOM 2285 N N . MET A 1 282 ? -15.824 1.171 15.642 1.00 85.50 282 MET A N 1
ATOM 2286 C CA . MET A 1 282 ? -15.652 2.328 14.769 1.00 85.50 282 MET A CA 1
ATOM 2287 C C . MET A 1 282 ? -16.960 3.061 14.488 1.00 85.50 282 MET A C 1
ATOM 2289 O O . MET A 1 282 ? -17.035 4.275 14.665 1.00 85.50 282 MET A O 1
ATOM 2293 N N . GLU A 1 283 ? -17.987 2.320 14.084 1.00 89.00 283 GLU A N 1
ATOM 2294 C CA . GLU A 1 283 ? -19.299 2.890 13.789 1.00 89.00 283 GLU A CA 1
ATOM 2295 C C . GLU A 1 283 ? -19.899 3.555 15.039 1.00 89.00 283 GLU A C 1
ATOM 2297 O O . GLU A 1 283 ? -20.444 4.659 14.974 1.00 89.00 283 GLU A O 1
ATOM 2302 N N . LEU A 1 284 ? -19.708 2.942 16.212 1.00 90.94 284 LEU A N 1
ATOM 2303 C CA . LEU A 1 284 ? -20.093 3.533 17.488 1.00 90.94 284 LEU A CA 1
ATOM 2304 C C . LEU A 1 284 ? -19.371 4.855 17.764 1.00 90.94 284 LEU A C 1
ATOM 2306 O O . LEU A 1 284 ? -20.008 5.791 18.245 1.00 90.94 284 LEU A O 1
ATOM 2310 N N . LEU A 1 285 ? -18.066 4.936 17.507 1.00 88.25 285 LEU A N 1
ATOM 2311 C CA . LEU A 1 285 ? -17.282 6.149 17.747 1.00 88.25 285 LEU A CA 1
ATOM 2312 C C . LEU A 1 285 ? -17.673 7.294 16.806 1.00 88.25 285 LEU A C 1
ATOM 2314 O O . LEU A 1 285 ? -17.615 8.453 17.212 1.00 88.25 285 LEU A O 1
ATOM 2318 N N . GLU A 1 286 ? -18.106 6.973 15.589 1.00 87.31 286 GLU A N 1
ATOM 2319 C CA . GLU A 1 286 ? -18.534 7.948 14.585 1.00 87.31 286 GLU A CA 1
ATOM 2320 C C . GLU A 1 286 ? -19.973 8.438 14.817 1.00 87.31 286 GLU A C 1
ATOM 2322 O O . GLU A 1 286 ? -20.234 9.641 14.831 1.00 87.31 286 GLU A O 1
ATOM 2327 N N . ILE A 1 287 ? -20.913 7.514 15.041 1.00 89.38 287 ILE A N 1
ATOM 2328 C CA . ILE A 1 287 ? -22.356 7.809 15.105 1.00 89.38 287 ILE A CA 1
ATOM 2329 C C . ILE A 1 287 ? -22.817 8.085 16.545 1.00 89.38 287 ILE A C 1
ATOM 2331 O O . ILE A 1 287 ? -23.821 8.761 16.790 1.00 89.38 287 ILE A O 1
ATOM 2335 N N . GLY A 1 288 ? -22.098 7.558 17.536 1.00 90.00 288 GLY A N 1
ATOM 2336 C CA . GLY A 1 288 ? -22.416 7.696 18.956 1.00 90.00 288 GLY A CA 1
ATOM 2337 C C . GLY A 1 288 ? -23.466 6.715 19.483 1.00 90.00 288 GLY A C 1
ATOM 2338 O O . GLY A 1 288 ? -23.648 6.639 20.702 1.00 90.00 288 GLY A O 1
ATOM 2339 N N . ILE A 1 289 ? -24.145 5.975 18.604 1.00 92.81 289 ILE A N 1
ATOM 2340 C CA . ILE A 1 289 ? -25.071 4.886 18.924 1.00 92.81 289 ILE A CA 1
ATOM 2341 C C . ILE A 1 289 ? -25.121 3.904 17.757 1.00 92.81 289 ILE A C 1
ATOM 2343 O O . ILE A 1 289 ? -25.278 4.325 16.615 1.00 92.81 289 ILE A O 1
ATOM 2347 N N . ILE A 1 290 ? -25.055 2.610 18.052 1.00 94.12 290 ILE A N 1
ATOM 2348 C CA . ILE A 1 290 ? -25.234 1.557 17.050 1.00 94.12 290 ILE A CA 1
ATOM 2349 C C . ILE A 1 290 ? -26.108 0.440 17.591 1.00 94.12 290 ILE A C 1
ATOM 2351 O O . ILE A 1 290 ? -26.180 0.216 18.804 1.00 94.12 290 ILE A O 1
ATOM 2355 N N . LYS A 1 291 ? -26.757 -0.273 16.674 1.00 92.12 291 LYS A N 1
ATOM 2356 C CA . LYS A 1 291 ? -27.410 -1.541 16.967 1.00 92.12 291 LYS A CA 1
ATOM 2357 C C . LYS A 1 291 ? -26.457 -2.669 16.617 1.00 92.12 291 LYS A C 1
ATOM 2359 O O . LYS A 1 291 ? -25.853 -2.649 15.554 1.00 92.12 291 LYS A O 1
ATOM 2364 N N . ILE A 1 292 ? -26.325 -3.617 17.530 1.00 89.62 292 ILE A N 1
ATOM 2365 C CA . ILE A 1 292 ? -25.508 -4.801 17.325 1.00 89.62 292 ILE A CA 1
ATOM 2366 C C . ILE A 1 292 ? -26.398 -5.841 16.647 1.00 89.62 292 ILE A C 1
ATOM 2368 O O . ILE A 1 292 ? -27.486 -6.152 17.148 1.00 89.62 292 ILE A O 1
ATOM 2372 N N . ASP A 1 293 ? -25.970 -6.336 15.493 1.00 74.00 293 ASP A N 1
ATOM 2373 C CA . ASP A 1 293 ? -26.585 -7.513 14.887 1.00 74.00 293 ASP A CA 1
ATOM 2374 C C . ASP A 1 293 ? -26.082 -8.769 15.624 1.00 74.00 293 ASP A C 1
ATOM 2376 O O . ASP A 1 293 ? -24.910 -8.802 16.010 1.00 74.00 293 ASP A O 1
ATOM 2380 N N . PRO A 1 294 ? -26.965 -9.742 15.917 1.00 57.81 294 PRO A N 1
ATOM 2381 C CA . PRO A 1 294 ? -26.606 -10.959 16.644 1.00 57.81 294 PRO A CA 1
ATOM 2382 C C . PRO A 1 294 ? -25.627 -11.858 15.883 1.00 57.81 294 PRO A C 1
ATOM 2384 O O . PRO A 1 294 ? -25.656 -11.854 14.631 1.00 57.81 294 PRO A O 1
#